Protein AF-A0A316NF87-F1 (afdb_monomer)

Sequence (202 aa):
MNLSRIVAKQFAGFSTVKAFPKMNLGMLEQDAEWIKWLTYSLLQRKEQVTELKQKDIDLLSAKELEFLLNYAQDEKILTSLNHVRNSVASADEAMEVYDFLKTNSIVRFMERTLSKEDLELAKEWLYVVEAMDKDAKAEYLREKLSPGQYEQLSMVDAYVVHIALYHDMVESAKRCDREIRARVKENNDMAFRSGRNARRKY

Solvent-accessible surface area (backbone atoms only — not comparable to full-atom values): 11302 Å² total; per-residue (Å²): 133,63,66,66,62,54,44,12,40,31,38,24,55,87,55,101,48,77,69,68,79,82,74,84,60,73,78,56,56,63,66,62,49,52,48,53,53,50,52,52,50,49,59,74,45,45,64,62,51,57,58,56,69,72,51,59,74,93,74,53,49,75,67,55,50,52,50,53,51,52,50,53,51,51,53,50,45,48,52,37,46,50,27,35,76,69,57,69,24,48,51,66,42,27,38,52,41,50,55,48,60,65,74,46,58,62,68,64,52,48,65,73,61,46,52,74,67,48,48,52,52,26,50,56,51,38,55,56,54,69,69,43,54,74,65,61,40,51,50,54,50,51,60,49,52,33,92,75,39,51,81,68,44,52,73,43,54,47,50,34,53,50,52,56,46,50,52,52,52,53,53,49,51,56,48,51,56,50,52,54,52,49,54,54,50,52,53,51,53,49,53,53,52,52,54,53,57,56,61,71,75,106

pLDDT: mean 81.07, std 15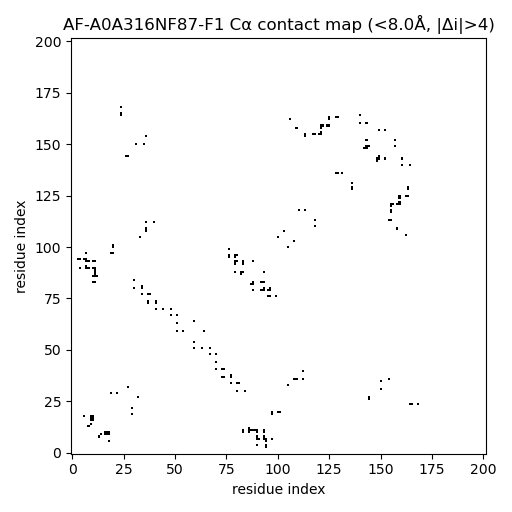.62, range [38.28, 96.56]

Foldseek 3Di:
DPVLLVLLDVLLDDDPDNPAPDDCLDLDDPLLLLLLLLVLLLVVCVVVLVVLVVDDPVPDDPVSVVVNVVSVLSVLLSVLSVCSVVSNHDSVSSSSNRVCSVVDDSLVSLVVRDDPVLVVVLVVVLVVLVPDDPVVNVVVLCVCSPPPNVSVDDSSVVSSSVVSSVVVVVVVVVVVVVVVVVVVVVVVVVVVVVVVVVVVVD

Radius of gyration: 23.48 Å; Cα contacts (8 Å, |Δi|>4): 123; chains: 1; bounding box: 56×53×67 Å

Nearest PDB structures (foldseek):
  7w0n-assembly1_Q  TM=3.685E-01  e=9.028E+00  Escherichia coli

Secondary structure (DSSP, 8-state):
--HHHHHHHHHHSSSS----SS---TT--HHHHHHHHHHHHHHHHHHHHHHHTTS-GGG--HHHHHHHHHHHHHHHHHHHHHHHHTT---HHHHHHHHHHHHHS-HHHHHHHHS-HHHHHHHHHHHHHHHHS-HHHHHHHHHHHTSTTHHHHS-HHHHHHHHHHHHHHHHHHHHHHHHHHHHHHHHHHHHHHHHHHHHHT--

Structure (mmCIF, N/CA/C/O backbone):
data_AF-A0A316NF87-F1
#
_entry.id   AF-A0A316NF87-F1
#
loop_
_atom_site.group_PDB
_atom_site.id
_atom_site.type_symbol
_atom_site.label_atom_id
_atom_site.label_alt_id
_atom_site.label_comp_id
_atom_site.label_asym_id
_atom_site.label_entity_id
_atom_site.label_seq_id
_atom_site.pdbx_PDB_ins_code
_atom_site.Cartn_x
_atom_site.Cartn_y
_atom_site.Cartn_z
_atom_site.occupancy
_atom_site.B_iso_or_equiv
_atom_site.auth_seq_id
_atom_site.auth_comp_id
_atom_site.auth_asym_id
_atom_site.auth_atom_id
_atom_site.pdbx_PDB_model_num
ATOM 1 N N . MET A 1 1 ? 11.368 -29.484 7.086 1.00 45.12 1 MET A N 1
ATOM 2 C CA . MET A 1 1 ? 12.006 -28.168 7.317 1.00 45.12 1 MET A CA 1
ATOM 3 C C . MET A 1 1 ? 10.979 -27.103 6.942 1.00 45.12 1 MET A C 1
ATOM 5 O O . MET A 1 1 ? 10.555 -27.089 5.796 1.00 45.12 1 MET A O 1
ATOM 9 N N . ASN A 1 2 ? 10.453 -26.332 7.900 1.00 62.38 2 ASN A N 1
ATOM 10 C CA . ASN A 1 2 ? 9.332 -25.417 7.646 1.00 62.38 2 ASN A CA 1
ATOM 11 C C . ASN A 1 2 ? 9.876 -24.098 7.072 1.00 62.38 2 ASN A C 1
ATOM 13 O O . ASN A 1 2 ? 10.410 -23.280 7.820 1.00 62.38 2 ASN A O 1
ATOM 17 N N . LEU A 1 3 ? 9.796 -23.942 5.747 1.00 58.94 3 LEU A N 1
ATOM 18 C CA . LEU A 1 3 ? 10.289 -22.771 5.010 1.00 58.94 3 LEU A CA 1
ATOM 19 C C . LEU A 1 3 ? 9.769 -21.456 5.607 1.00 58.94 3 LEU A C 1
ATOM 21 O O . LEU A 1 3 ? 10.542 -20.513 5.739 1.00 58.94 3 LEU A O 1
ATOM 25 N N . SER A 1 4 ? 8.520 -21.428 6.079 1.00 54.81 4 SER A N 1
ATOM 26 C CA . SER A 1 4 ? 7.926 -20.251 6.714 1.00 54.81 4 SER A CA 1
ATOM 27 C C . SER A 1 4 ? 8.679 -19.839 7.982 1.00 54.81 4 SER A C 1
ATOM 29 O O . SER A 1 4 ? 8.983 -18.668 8.164 1.00 54.81 4 SER A O 1
ATOM 31 N N . ARG A 1 5 ? 9.096 -20.795 8.829 1.00 58.47 5 ARG A N 1
ATOM 32 C CA . ARG A 1 5 ? 9.904 -20.505 10.035 1.00 58.47 5 ARG A CA 1
ATOM 33 C C . ARG A 1 5 ? 11.311 -20.000 9.717 1.00 58.47 5 ARG A C 1
ATOM 35 O O . ARG A 1 5 ? 11.874 -19.261 10.517 1.00 58.47 5 ARG A O 1
ATOM 42 N N . ILE A 1 6 ? 11.898 -20.421 8.596 1.00 62.97 6 ILE A N 1
ATOM 43 C CA . ILE A 1 6 ? 13.204 -19.914 8.147 1.00 62.97 6 ILE A CA 1
ATOM 44 C C . ILE A 1 6 ? 13.055 -18.462 7.685 1.00 62.97 6 ILE A C 1
ATOM 46 O O . ILE A 1 6 ? 13.849 -17.617 8.084 1.00 62.97 6 ILE A O 1
ATOM 50 N N . VAL A 1 7 ? 12.000 -18.172 6.922 1.00 61.62 7 VAL A N 1
ATOM 51 C CA . VAL A 1 7 ? 11.665 -16.821 6.461 1.00 61.62 7 VAL A CA 1
ATOM 52 C C . VAL A 1 7 ? 11.369 -15.898 7.647 1.00 61.62 7 VAL A C 1
ATOM 54 O O . VAL A 1 7 ? 12.006 -14.860 7.766 1.00 61.62 7 VAL A O 1
ATOM 57 N N . ALA A 1 8 ? 10.518 -16.298 8.597 1.00 57.28 8 ALA A N 1
ATOM 58 C CA . ALA A 1 8 ? 10.229 -15.492 9.790 1.00 57.28 8 ALA A CA 1
ATOM 59 C C . ALA A 1 8 ? 11.476 -15.202 10.643 1.00 57.28 8 ALA A C 1
ATOM 61 O O . ALA A 1 8 ? 11.618 -14.100 11.161 1.00 57.28 8 ALA A O 1
ATOM 62 N N . LYS A 1 9 ? 12.428 -16.144 10.740 1.00 57.75 9 LYS A N 1
ATOM 63 C CA . LYS A 1 9 ? 13.732 -15.880 11.372 1.00 57.75 9 LYS A CA 1
ATOM 64 C C . LYS A 1 9 ? 14.560 -14.849 10.598 1.00 57.75 9 LYS A C 1
ATOM 66 O O . LYS A 1 9 ? 15.192 -14.015 11.229 1.00 57.75 9 LYS A O 1
ATOM 71 N N . GLN A 1 10 ? 14.533 -14.868 9.263 1.00 60.78 10 GLN A N 1
ATOM 72 C CA . GLN A 1 10 ? 15.202 -13.850 8.438 1.00 60.78 10 GLN A CA 1
ATOM 73 C C . GLN A 1 10 ? 14.581 -12.457 8.608 1.00 60.78 10 GLN A C 1
ATOM 75 O O . GLN A 1 10 ? 15.314 -11.474 8.612 1.00 60.78 10 GLN A O 1
ATOM 80 N N . PHE A 1 11 ? 13.262 -12.373 8.805 1.00 56.97 11 PHE A N 1
ATOM 81 C CA . PHE A 1 11 ? 12.576 -11.122 9.143 1.00 56.97 11 PHE A CA 1
ATOM 82 C C . PHE A 1 11 ? 12.853 -10.634 10.572 1.00 56.97 11 PHE A C 1
ATOM 84 O O . PHE A 1 11 ? 12.990 -9.433 10.776 1.00 56.97 11 PHE A O 1
ATOM 91 N N . ALA A 1 12 ? 12.920 -11.542 11.552 1.00 53.28 12 ALA A N 1
ATOM 92 C CA . ALA A 1 12 ? 13.085 -11.205 12.970 1.00 53.28 12 ALA A CA 1
ATOM 93 C C . ALA A 1 12 ? 14.537 -10.871 13.375 1.00 53.28 12 ALA A C 1
ATOM 95 O O . ALA A 1 12 ? 14.753 -10.223 14.395 1.00 53.28 12 ALA A O 1
ATOM 96 N N . GLY A 1 13 ? 15.546 -11.291 12.604 1.00 52.34 13 GLY A N 1
ATOM 97 C CA . GLY A 1 13 ? 16.933 -10.879 12.831 1.00 52.34 13 GLY A CA 1
ATOM 98 C C . GLY A 1 13 ? 17.980 -11.872 12.326 1.00 52.34 13 GLY A C 1
ATOM 99 O O . GLY A 1 13 ? 17.811 -13.084 12.421 1.00 52.34 13 GLY A O 1
ATOM 100 N N . PHE A 1 14 ? 19.110 -11.319 11.869 1.00 40.66 14 PHE A N 1
ATOM 101 C CA . PHE A 1 14 ? 20.323 -11.979 11.352 1.00 40.66 14 PHE A CA 1
ATOM 102 C C . PHE A 1 14 ? 20.334 -12.378 9.867 1.00 40.66 14 PHE A C 1
ATOM 104 O O . PHE A 1 14 ? 20.700 -13.493 9.514 1.00 40.66 14 PHE A O 1
ATOM 111 N N . SER A 1 15 ? 20.032 -11.449 8.964 1.00 38.28 15 SER A N 1
ATOM 112 C CA . SER A 1 15 ? 20.819 -11.244 7.736 1.00 38.28 15 SER A CA 1
ATOM 113 C C . SER A 1 15 ? 20.325 -9.977 7.049 1.00 38.28 15 SER A C 1
ATOM 115 O O . SER A 1 15 ? 19.171 -9.597 7.206 1.00 38.28 15 SER A O 1
ATOM 117 N N . THR A 1 16 ? 21.170 -9.345 6.249 1.00 40.47 16 THR A N 1
ATOM 118 C CA . THR A 1 16 ? 20.875 -8.224 5.338 1.00 40.47 16 THR A CA 1
ATOM 119 C C . THR A 1 16 ? 19.813 -8.531 4.263 1.00 40.47 16 THR A C 1
ATOM 121 O O . THR A 1 16 ? 19.725 -7.835 3.256 1.00 40.47 16 THR A O 1
ATOM 124 N N . VAL A 1 17 ? 18.996 -9.569 4.449 1.00 43.03 17 VAL A N 1
ATOM 125 C CA . VAL A 1 17 ? 17.983 -10.041 3.510 1.00 43.03 17 VAL A CA 1
ATOM 126 C C . VAL A 1 17 ? 16.617 -9.948 4.187 1.00 43.03 17 VAL A C 1
ATOM 128 O O . VAL A 1 17 ? 16.149 -10.904 4.805 1.00 43.03 17 VAL A O 1
ATOM 131 N N . LYS A 1 18 ? 15.957 -8.789 4.053 1.00 48.94 18 LYS A N 1
ATOM 132 C CA . LYS A 1 18 ? 14.521 -8.663 4.337 1.00 48.94 18 LYS A CA 1
ATOM 133 C C . LYS A 1 18 ? 13.776 -9.547 3.325 1.00 48.94 18 LYS A C 1
ATOM 135 O O . LYS A 1 18 ? 13.660 -9.198 2.151 1.00 48.94 18 LYS A O 1
ATOM 140 N N . ALA A 1 19 ? 13.342 -10.733 3.742 1.00 46.59 19 ALA A N 1
ATOM 141 C CA . ALA A 1 19 ? 12.755 -11.742 2.859 1.00 46.59 19 ALA A CA 1
ATOM 142 C C . ALA A 1 19 ? 11.273 -11.458 2.549 1.00 46.59 19 ALA A C 1
ATOM 144 O O . ALA A 1 19 ? 10.413 -12.312 2.752 1.00 46.59 19 ALA A O 1
ATOM 145 N N . PHE A 1 20 ? 10.958 -10.266 2.043 1.00 52.84 20 PHE A N 1
ATOM 146 C CA . PHE A 1 20 ? 9.605 -9.936 1.604 1.00 52.84 20 PHE A CA 1
ATOM 147 C C . PHE A 1 20 ? 9.101 -10.921 0.537 1.00 52.84 20 PHE A C 1
ATOM 149 O O . PHE A 1 20 ? 9.847 -11.246 -0.396 1.00 52.84 20 PHE A O 1
ATOM 156 N N . PRO A 1 21 ? 7.853 -11.423 0.639 1.00 47.09 21 PRO A N 1
ATOM 157 C CA . PRO A 1 21 ? 7.259 -12.253 -0.397 1.00 47.09 21 PRO A CA 1
ATOM 158 C C . PRO A 1 21 ? 7.117 -11.441 -1.696 1.00 47.09 21 PRO A C 1
ATOM 160 O O . PRO A 1 21 ? 6.146 -10.736 -1.919 1.00 47.09 21 PRO A O 1
ATOM 163 N N . LYS A 1 22 ? 8.154 -11.546 -2.537 1.00 43.72 22 LYS A N 1
ATOM 164 C CA . LYS A 1 22 ? 8.264 -11.194 -3.962 1.00 43.72 22 LYS A CA 1
ATOM 165 C C . LYS A 1 22 ? 7.367 -10.048 -4.459 1.00 43.72 22 LYS A C 1
ATOM 167 O O . LYS A 1 22 ? 6.429 -10.273 -5.213 1.00 43.72 22 LYS A O 1
ATOM 172 N N . MET A 1 23 ? 7.803 -8.820 -4.203 1.00 43.00 23 MET A N 1
ATOM 173 C CA . MET A 1 23 ? 7.736 -7.724 -5.181 1.00 43.00 23 MET A CA 1
ATOM 174 C C . MET A 1 23 ? 8.951 -6.821 -4.954 1.00 43.00 23 MET A C 1
ATOM 176 O O . MET A 1 23 ? 8.888 -5.819 -4.253 1.00 43.00 23 MET A O 1
ATOM 180 N N . ASN A 1 24 ? 10.105 -7.217 -5.485 1.00 52.00 24 ASN A N 1
ATOM 181 C CA . ASN A 1 24 ? 11.279 -6.354 -5.436 1.00 52.00 24 ASN A CA 1
ATOM 182 C C . ASN A 1 24 ? 11.088 -5.241 -6.482 1.00 52.00 24 ASN A C 1
ATOM 184 O O . ASN A 1 24 ? 11.560 -5.373 -7.609 1.00 52.00 24 ASN A O 1
ATOM 188 N N . LEU A 1 25 ? 10.342 -4.187 -6.130 1.00 54.50 25 LEU A N 1
ATOM 189 C CA . LEU A 1 25 ? 10.115 -2.987 -6.953 1.00 54.50 25 LEU A CA 1
ATOM 190 C C . LEU A 1 25 ? 11.366 -2.079 -6.981 1.00 54.50 25 LEU A C 1
ATOM 192 O O . LEU A 1 25 ? 11.274 -0.854 -7.023 1.00 54.50 25 LEU A O 1
ATOM 196 N N . GLY A 1 26 ? 12.560 -2.676 -6.931 1.00 60.06 26 GLY A N 1
ATOM 197 C CA . GLY A 1 26 ? 13.834 -1.968 -6.916 1.00 60.06 26 GLY A CA 1
ATOM 198 C C . GLY A 1 26 ? 14.047 -1.161 -5.634 1.00 60.06 26 GLY A C 1
ATOM 199 O O . GLY A 1 26 ? 14.234 -1.734 -4.567 1.00 60.06 26 GLY A O 1
ATOM 200 N N . MET A 1 27 ? 14.069 0.170 -5.767 1.00 60.50 27 MET A N 1
ATOM 201 C CA . MET A 1 27 ? 14.383 1.128 -4.691 1.00 60.50 27 MET A CA 1
ATOM 202 C C . MET A 1 27 ? 13.230 1.350 -3.700 1.00 60.50 27 MET A C 1
ATOM 204 O O . MET A 1 27 ? 13.434 1.991 -2.673 1.00 60.50 27 MET A O 1
ATOM 208 N N . LEU A 1 28 ? 12.023 0.861 -4.002 1.00 69.75 28 LEU A N 1
ATOM 209 C CA . LEU A 1 28 ? 10.872 1.041 -3.124 1.00 69.75 28 LEU A CA 1
ATOM 210 C C . LEU A 1 28 ? 10.873 0.007 -1.992 1.00 69.75 28 LEU A C 1
ATOM 212 O O . LEU A 1 28 ? 10.684 -1.191 -2.217 1.00 69.75 28 LEU A O 1
ATOM 216 N N . GLU A 1 29 ? 11.058 0.486 -0.764 1.00 76.44 29 GLU A N 1
ATOM 217 C CA . GLU A 1 29 ? 10.978 -0.337 0.440 1.00 76.44 29 GLU A CA 1
ATOM 218 C C . GLU A 1 29 ? 9.523 -0.755 0.718 1.00 76.44 29 GLU A C 1
ATOM 220 O O . GLU A 1 29 ? 8.672 0.071 1.055 1.00 76.44 29 GLU A 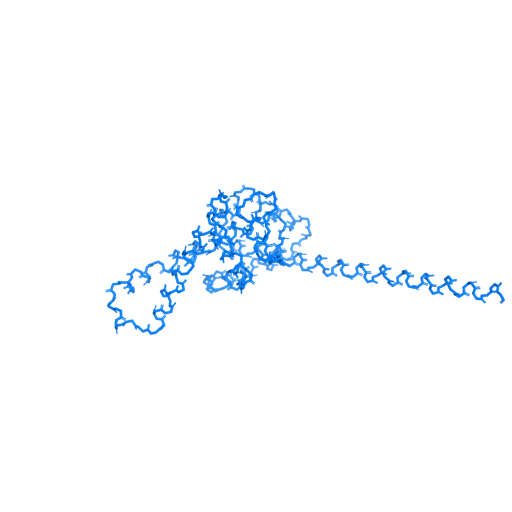O 1
ATOM 225 N N . GLN A 1 30 ? 9.226 -2.054 0.592 1.00 77.88 30 GLN A N 1
ATOM 226 C CA . GLN A 1 30 ? 7.867 -2.576 0.787 1.00 77.88 30 GLN A CA 1
AT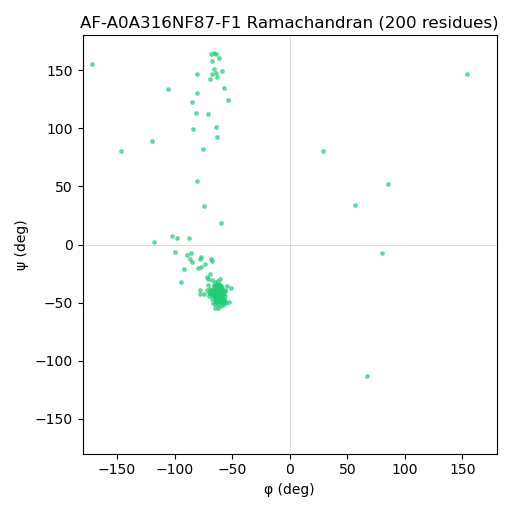OM 227 C C . GLN A 1 30 ? 7.299 -2.309 2.184 1.00 77.88 30 GLN A C 1
ATOM 229 O O . GLN A 1 30 ? 6.105 -2.059 2.325 1.00 77.88 30 GLN A O 1
ATOM 234 N N . ASP A 1 31 ? 8.126 -2.380 3.227 1.00 80.25 31 ASP A N 1
ATOM 235 C CA . ASP A 1 31 ? 7.721 -2.029 4.587 1.00 80.25 31 ASP A CA 1
ATOM 236 C C . ASP A 1 31 ? 7.318 -0.562 4.686 1.00 80.25 31 ASP A C 1
ATOM 238 O O . ASP A 1 31 ? 6.256 -0.272 5.234 1.00 80.25 31 ASP A O 1
ATOM 242 N N . ALA A 1 32 ? 8.114 0.355 4.130 1.00 83.06 32 ALA A N 1
ATOM 243 C CA . ALA A 1 32 ? 7.774 1.776 4.115 1.00 83.06 32 ALA A CA 1
ATOM 244 C C . ALA A 1 32 ? 6.446 2.026 3.381 1.00 83.06 32 ALA A C 1
ATOM 246 O O . ALA A 1 32 ? 5.615 2.816 3.835 1.00 83.06 32 ALA A O 1
ATOM 247 N N . GLU A 1 33 ? 6.217 1.302 2.287 1.00 88.31 33 GLU A N 1
ATOM 248 C CA . GLU A 1 33 ? 4.988 1.386 1.513 1.00 88.31 33 GLU A CA 1
ATOM 249 C C . GLU A 1 33 ? 3.760 0.915 2.299 1.00 88.31 33 GLU A C 1
ATOM 251 O O . GLU A 1 33 ? 2.805 1.678 2.472 1.00 88.31 33 GLU A O 1
ATOM 256 N N . TRP A 1 34 ? 3.791 -0.303 2.838 1.00 91.12 34 TRP A N 1
ATOM 257 C CA . TRP A 1 34 ? 2.685 -0.823 3.641 1.00 91.12 34 TRP A CA 1
ATOM 258 C C . TRP A 1 34 ? 2.428 0.020 4.889 1.00 91.12 34 TRP A C 1
ATOM 260 O O . TRP A 1 34 ? 1.268 0.287 5.201 1.00 91.12 34 TRP A O 1
ATOM 270 N N . ILE A 1 35 ? 3.478 0.499 5.565 1.00 91.94 35 ILE A N 1
ATOM 271 C CA . ILE A 1 35 ? 3.349 1.398 6.721 1.00 91.94 35 ILE A CA 1
ATOM 272 C C . ILE A 1 35 ? 2.621 2.686 6.326 1.00 91.94 35 ILE A C 1
ATOM 274 O O . ILE A 1 35 ? 1.680 3.077 7.020 1.00 91.94 35 ILE A O 1
ATOM 278 N N . LYS A 1 36 ? 3.002 3.330 5.214 1.00 93.69 36 LYS A N 1
ATOM 279 C CA . LYS A 1 36 ? 2.358 4.563 4.731 1.00 93.69 36 LYS A CA 1
ATOM 280 C C . LYS A 1 36 ? 0.863 4.347 4.482 1.00 93.69 36 LYS A C 1
ATOM 282 O O . LYS A 1 36 ? 0.033 5.095 5.002 1.00 93.69 36 LYS A O 1
ATOM 287 N N . TRP A 1 37 ? 0.518 3.301 3.734 1.00 95.50 37 TRP A N 1
ATOM 288 C CA . TRP A 1 37 ? -0.864 3.016 3.345 1.00 95.50 37 TRP A CA 1
ATOM 289 C C . TRP A 1 37 ? -1.741 2.560 4.511 1.00 95.50 37 TRP A C 1
ATOM 291 O O . TRP A 1 37 ? -2.868 3.039 4.641 1.00 95.50 37 TRP A O 1
ATOM 301 N N . LEU A 1 38 ? -1.230 1.699 5.396 1.00 95.62 38 LEU A N 1
ATOM 302 C CA . LEU A 1 38 ? -1.945 1.301 6.613 1.00 95.62 38 LEU A CA 1
ATOM 303 C C . LEU A 1 38 ? -2.182 2.502 7.530 1.00 95.62 38 LEU A C 1
ATOM 305 O O . LEU A 1 38 ? -3.302 2.695 7.996 1.00 95.62 38 LEU A O 1
ATOM 309 N N . THR A 1 39 ? -1.166 3.347 7.729 1.00 96.12 39 THR A N 1
ATOM 310 C CA . THR A 1 39 ? -1.289 4.560 8.553 1.00 96.12 39 THR A CA 1
ATOM 311 C C . THR A 1 39 ? -2.375 5.483 8.008 1.00 96.12 39 THR A C 1
ATOM 313 O O . THR A 1 39 ? -3.260 5.899 8.753 1.00 96.12 39 THR A O 1
ATOM 316 N N . TYR A 1 40 ? -2.357 5.761 6.702 1.00 96.44 40 TYR A N 1
ATOM 317 C CA . TYR A 1 40 ? -3.369 6.600 6.059 1.00 96.44 40 TYR A CA 1
ATOM 318 C C . TYR A 1 40 ? -4.782 6.004 6.179 1.00 96.44 40 TYR A C 1
ATOM 320 O O . TYR A 1 40 ? -5.712 6.690 6.601 1.00 96.44 40 TYR A O 1
ATOM 328 N N . SER A 1 41 ? -4.930 4.707 5.895 1.00 95.44 41 SER A N 1
ATOM 329 C CA . SER A 1 41 ? -6.215 4.004 5.974 1.00 95.44 41 SER A CA 1
ATOM 330 C C . SER A 1 41 ? -6.802 3.984 7.392 1.00 95.44 41 SER A C 1
ATOM 332 O O . SER A 1 41 ? -8.016 4.106 7.573 1.00 95.44 41 SER A O 1
ATOM 334 N N . LEU A 1 42 ? -5.960 3.819 8.416 1.00 96.56 42 LEU A N 1
ATOM 335 C CA . LEU A 1 42 ? -6.388 3.870 9.815 1.00 96.56 42 LEU A CA 1
ATOM 336 C C . LEU A 1 42 ? -6.804 5.291 10.211 1.00 96.56 42 LEU A C 1
ATOM 338 O O . LEU A 1 42 ? -7.839 5.466 10.852 1.00 96.56 42 LEU A O 1
ATOM 342 N N . LEU A 1 43 ? -6.058 6.314 9.783 1.00 96.38 43 LEU A N 1
ATOM 343 C CA . LEU A 1 43 ? -6.399 7.713 10.059 1.00 96.38 43 LEU A CA 1
ATOM 344 C C . LEU A 1 43 ? -7.768 8.098 9.488 1.00 96.38 43 LEU A C 1
ATOM 346 O O . LEU A 1 43 ? -8.566 8.692 10.210 1.00 96.38 43 LEU A O 1
ATOM 350 N N . GLN A 1 44 ? -8.071 7.704 8.248 1.00 94.75 44 GLN A N 1
ATOM 351 C CA . GLN A 1 44 ? -9.376 7.963 7.623 1.00 94.75 44 GLN A CA 1
ATOM 352 C C . GLN A 1 44 ? -10.547 7.324 8.386 1.00 94.75 44 GLN A C 1
ATOM 354 O O . GLN A 1 44 ? -11.633 7.890 8.450 1.00 94.75 44 GLN A O 1
ATOM 359 N N . ARG A 1 45 ? -10.338 6.136 8.967 1.00 95.25 45 ARG A N 1
ATOM 360 C CA . ARG A 1 45 ? -11.383 5.360 9.659 1.00 95.25 45 ARG A CA 1
ATOM 361 C C . ARG A 1 45 ? -11.517 5.698 11.148 1.00 95.25 45 ARG A C 1
ATOM 363 O O . ARG A 1 45 ? -12.450 5.229 11.799 1.00 95.25 45 ARG A O 1
ATOM 370 N N . LYS A 1 46 ? -10.595 6.491 11.702 1.00 95.75 46 LYS A N 1
ATOM 371 C CA . LYS A 1 46 ? -10.448 6.708 13.150 1.00 95.75 46 LYS A CA 1
ATOM 372 C C . LYS A 1 46 ? -11.684 7.323 13.809 1.00 95.75 46 LYS A C 1
ATOM 374 O O . LYS A 1 46 ? -12.053 6.913 14.910 1.00 95.75 46 LYS A O 1
ATOM 379 N N . GLU A 1 47 ? -12.311 8.299 13.159 1.00 96.19 47 GLU A N 1
ATOM 380 C CA . GLU A 1 47 ? -13.505 8.972 13.686 1.00 96.19 47 GLU A CA 1
ATOM 381 C C . GLU A 1 47 ? -14.680 7.994 13.793 1.00 96.19 47 GLU A C 1
ATOM 383 O O . GLU A 1 47 ? -15.198 7.779 14.887 1.00 96.19 47 GLU A O 1
ATOM 388 N N . GLN A 1 48 ? -14.978 7.270 12.711 1.00 95.81 48 GLN A N 1
ATOM 389 C CA . GLN A 1 48 ? -16.017 6.239 12.693 1.00 95.81 48 GLN A CA 1
ATOM 390 C C . GLN A 1 48 ? -15.780 5.151 13.752 1.00 95.81 48 GLN A C 1
ATOM 392 O O . GLN A 1 48 ? -16.710 4.726 14.432 1.00 95.81 48 GLN A O 1
ATOM 397 N N . VAL A 1 49 ? -14.535 4.699 13.942 1.00 95.75 49 VAL A N 1
ATOM 398 C CA . VAL A 1 49 ? -14.208 3.742 15.017 1.00 95.75 49 VAL A CA 1
ATOM 399 C C . VAL A 1 49 ? -14.499 4.326 16.396 1.00 95.75 49 VAL A C 1
ATOM 401 O O . VAL A 1 49 ? -14.985 3.612 17.272 1.00 95.75 49 VAL A O 1
ATOM 404 N N . THR A 1 50 ? -14.193 5.607 16.601 1.00 95.69 50 THR A N 1
ATOM 405 C CA . THR A 1 50 ? -14.420 6.290 17.879 1.00 95.69 50 THR A CA 1
ATOM 406 C C . THR A 1 50 ? -15.911 6.357 18.199 1.00 95.69 50 THR A C 1
ATOM 408 O O . THR A 1 50 ? -16.295 6.050 19.324 1.00 95.69 50 THR A O 1
ATOM 411 N N . GLU A 1 51 ? -16.750 6.667 17.211 1.00 95.06 51 GLU A N 1
ATOM 412 C CA . GLU A 1 51 ? -18.212 6.660 17.349 1.00 95.06 51 GLU A CA 1
ATOM 413 C C . GLU A 1 51 ? -18.759 5.254 17.624 1.00 95.06 51 GLU A C 1
ATOM 415 O O . GLU A 1 51 ? -19.554 5.055 18.542 1.00 95.06 51 GLU A O 1
ATOM 420 N N . LEU A 1 52 ? -18.313 4.247 16.865 1.00 94.12 52 LEU A N 1
ATOM 421 C CA . LEU A 1 52 ? -18.789 2.871 17.029 1.00 94.12 52 LEU A CA 1
ATOM 422 C C . LEU A 1 52 ? -18.423 2.281 18.394 1.00 94.12 52 LEU A C 1
ATOM 424 O O . LEU A 1 52 ? -19.222 1.547 18.967 1.00 94.12 52 LEU A O 1
ATOM 428 N N . LYS A 1 53 ? -17.258 2.635 18.948 1.00 91.25 53 LYS A N 1
ATOM 429 C CA . LYS A 1 53 ? -16.829 2.196 20.287 1.00 91.25 53 LYS A CA 1
ATOM 430 C C . LYS A 1 53 ? -17.667 2.777 21.432 1.00 91.25 53 LYS A C 1
ATOM 432 O O . LYS A 1 53 ? -17.543 2.291 22.551 1.00 91.25 53 LYS A O 1
ATOM 437 N N . GLN A 1 54 ? -18.486 3.800 21.182 1.00 93.44 54 GLN A N 1
ATOM 438 C CA . GLN A 1 54 ? -19.407 4.356 22.182 1.00 93.44 54 GLN A CA 1
ATOM 439 C C . GLN A 1 54 ? -20.740 3.602 22.250 1.00 93.44 54 GLN A C 1
ATOM 441 O O . GLN A 1 54 ? -21.493 3.791 23.202 1.00 93.44 54 GLN A O 1
ATOM 446 N N . LYS A 1 55 ? -21.051 2.773 21.247 1.00 91.12 55 LYS A N 1
ATOM 447 C CA . LYS A 1 55 ? -22.263 1.951 21.232 1.00 91.12 55 LYS A CA 1
ATOM 448 C C . LYS A 1 55 ? -22.058 0.700 22.084 1.00 91.12 55 LYS A C 1
ATOM 450 O O . LYS A 1 55 ? -20.970 0.125 22.097 1.00 91.12 55 LYS A O 1
ATOM 455 N N . ASP A 1 56 ? -23.127 0.235 22.726 1.00 89.00 56 ASP A N 1
ATOM 456 C CA . ASP A 1 56 ? -23.129 -1.092 23.341 1.00 89.00 56 ASP A CA 1
ATOM 457 C C . ASP A 1 56 ? -22.963 -2.175 22.271 1.00 89.00 56 ASP A C 1
ATOM 459 O O . ASP A 1 56 ? -23.492 -2.063 21.163 1.00 89.00 56 ASP A O 1
ATOM 463 N N . ILE A 1 57 ? -22.248 -3.250 22.612 1.00 85.81 57 ILE A N 1
ATOM 464 C CA . ILE A 1 57 ? -21.939 -4.347 21.679 1.00 85.81 57 ILE A CA 1
ATOM 465 C C . ILE A 1 57 ? -23.215 -4.955 21.083 1.00 85.81 57 ILE A C 1
ATOM 467 O O . ILE A 1 57 ? -23.255 -5.225 19.885 1.00 85.81 57 ILE A O 1
ATOM 471 N N . ASP A 1 58 ? -24.269 -5.099 21.888 1.00 89.56 58 ASP A N 1
ATOM 472 C CA . ASP A 1 58 ? -25.553 -5.672 21.461 1.00 89.56 58 ASP A CA 1
ATOM 473 C C . ASP A 1 58 ? -26.318 -4.777 20.465 1.00 89.56 58 ASP A C 1
ATOM 475 O O . ASP A 1 58 ? -27.280 -5.220 19.837 1.00 89.56 58 ASP A O 1
ATOM 479 N N . LEU A 1 59 ? -25.892 -3.519 20.303 1.00 92.12 59 LEU A N 1
ATOM 480 C CA . LEU A 1 59 ? -26.465 -2.548 19.368 1.00 92.12 59 LEU A CA 1
ATOM 481 C C . LEU A 1 59 ? -25.658 -2.421 18.071 1.00 92.12 59 LEU A C 1
ATOM 483 O O . LEU A 1 59 ? -26.087 -1.716 17.154 1.00 92.12 59 LEU A O 1
ATOM 487 N N . LEU A 1 60 ? -24.500 -3.079 17.979 1.00 93.00 60 LEU A N 1
ATOM 488 C CA . LEU A 1 60 ? -23.689 -3.085 16.769 1.00 93.00 60 LEU A CA 1
ATOM 489 C C . LEU A 1 60 ? -24.235 -4.101 15.768 1.00 93.00 60 LEU A C 1
ATOM 491 O O . LEU A 1 60 ? -24.441 -5.279 16.061 1.00 93.00 60 LEU A O 1
ATOM 495 N N . SER A 1 61 ? -24.417 -3.652 14.533 1.00 95.56 61 SER A N 1
ATOM 496 C CA . SER A 1 61 ? -24.702 -4.550 13.421 1.00 95.56 61 SER A CA 1
ATOM 497 C C . SER A 1 61 ? -23.490 -5.431 13.100 1.00 95.56 61 SER A C 1
ATOM 499 O O . SER A 1 61 ? -22.339 -5.066 13.343 1.00 95.56 61 SER A O 1
ATOM 501 N N . ALA A 1 62 ? -23.733 -6.570 12.444 1.00 94.31 62 ALA A N 1
ATOM 502 C CA . ALA A 1 62 ? -22.660 -7.454 11.985 1.00 94.31 62 ALA A CA 1
ATOM 503 C C . ALA A 1 62 ? -21.614 -6.729 11.111 1.00 94.31 62 ALA A C 1
ATOM 505 O O . ALA A 1 62 ? -20.425 -7.007 11.224 1.00 94.31 62 ALA A O 1
ATOM 506 N N . LYS A 1 63 ? -22.043 -5.759 10.287 1.00 95.50 63 LYS A N 1
ATOM 507 C CA . LYS A 1 63 ? -21.142 -4.948 9.451 1.00 95.50 63 LYS A CA 1
ATOM 508 C C . LYS A 1 63 ? -20.263 -4.006 10.273 1.00 95.50 63 LYS A C 1
ATOM 510 O O . LYS A 1 63 ? -19.099 -3.819 9.940 1.00 95.50 63 LYS A O 1
ATOM 515 N N . GLU A 1 64 ? -20.808 -3.407 11.330 1.00 95.19 64 GLU A N 1
ATOM 516 C CA . GLU A 1 64 ? -20.035 -2.542 12.231 1.00 95.19 64 GLU A CA 1
ATOM 517 C C . GLU A 1 64 ? -19.030 -3.361 13.049 1.00 95.19 64 GLU A C 1
ATOM 519 O O . GLU A 1 64 ? -17.888 -2.936 13.214 1.00 95.19 64 GLU A O 1
ATOM 524 N N . LEU A 1 65 ? -19.411 -4.565 13.490 1.00 94.12 65 LEU A N 1
ATOM 525 C CA . LEU A 1 65 ? -18.492 -5.498 14.146 1.00 94.12 65 LEU A CA 1
ATOM 526 C C . LEU A 1 65 ? -17.360 -5.932 13.207 1.00 94.12 65 LEU A C 1
ATOM 528 O O . LEU A 1 65 ? -16.19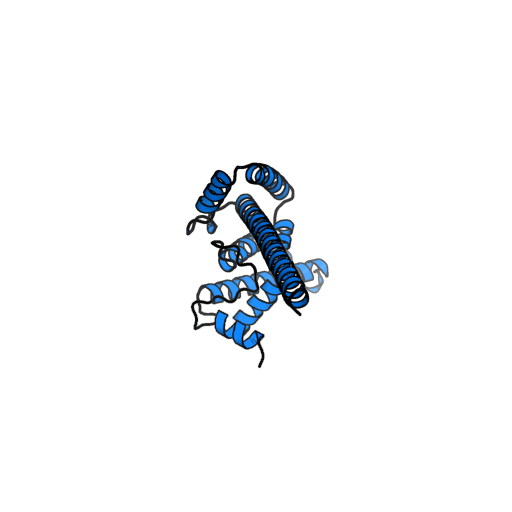4 -5.868 13.587 1.00 94.12 65 LEU A O 1
ATOM 532 N N . GLU A 1 66 ? -17.681 -6.318 11.971 1.00 95.00 66 GLU A N 1
ATOM 533 C CA . GLU A 1 66 ? -16.685 -6.669 10.953 1.00 95.00 66 GLU A CA 1
ATOM 534 C C . GLU A 1 66 ? -15.738 -5.494 10.660 1.00 95.00 66 GLU A C 1
ATOM 536 O O . GLU A 1 66 ? -14.522 -5.674 10.581 1.00 95.00 66 GLU A O 1
ATOM 541 N N . PHE A 1 67 ? -16.270 -4.273 10.566 1.00 94.50 67 PHE A N 1
ATOM 542 C CA . PHE A 1 67 ? -15.467 -3.064 10.403 1.00 94.50 67 PHE A CA 1
ATOM 543 C C . PHE A 1 67 ? -14.487 -2.852 11.568 1.00 94.50 67 PHE A C 1
ATOM 545 O O . PHE A 1 67 ? -13.303 -2.604 11.327 1.00 94.50 67 PHE A O 1
ATOM 552 N N . LEU A 1 68 ? -14.946 -2.988 12.818 1.00 94.88 68 LEU A N 1
ATOM 553 C CA . LEU A 1 68 ? -14.094 -2.840 14.003 1.00 94.88 68 LEU A CA 1
ATOM 554 C C . LEU A 1 68 ? -13.017 -3.929 14.081 1.00 94.88 68 LEU A C 1
ATOM 556 O O . LEU A 1 68 ? -11.872 -3.625 14.418 1.00 94.88 68 LEU A O 1
ATOM 560 N N . LEU A 1 69 ? -13.361 -5.173 13.736 1.00 94.62 69 LEU A N 1
ATOM 561 C CA . LEU A 1 69 ? -12.410 -6.287 13.681 1.00 94.62 69 LEU A CA 1
ATOM 562 C C . LEU A 1 69 ? -11.324 -6.042 12.628 1.00 94.62 69 LEU A C 1
ATOM 564 O O . LEU A 1 69 ? -10.140 -6.178 12.933 1.00 94.62 69 LEU A O 1
ATOM 568 N N . ASN A 1 70 ? -11.712 -5.613 11.425 1.00 93.94 70 ASN A N 1
ATOM 569 C CA . ASN A 1 70 ? -10.768 -5.282 10.358 1.00 93.94 70 ASN A CA 1
ATOM 570 C C . ASN A 1 70 ? -9.850 -4.116 10.752 1.00 93.94 70 ASN A C 1
ATOM 572 O O . ASN A 1 70 ? -8.648 -4.172 10.506 1.00 93.94 70 ASN A O 1
ATOM 576 N N . TYR A 1 71 ? -10.386 -3.078 11.404 1.00 95.31 71 TYR A N 1
ATOM 577 C CA . TYR A 1 71 ? -9.574 -1.966 11.904 1.00 95.31 71 TYR A CA 1
ATOM 578 C C . TYR A 1 71 ? -8.548 -2.432 12.947 1.00 95.31 71 TYR A C 1
ATOM 580 O O . TYR A 1 71 ? -7.375 -2.074 12.858 1.00 95.31 71 TYR A O 1
ATOM 588 N N . ALA A 1 72 ? -8.969 -3.257 13.911 1.00 94.94 72 ALA A N 1
ATOM 589 C CA . ALA A 1 72 ? -8.075 -3.795 14.935 1.00 94.94 72 ALA A CA 1
ATOM 590 C C . ALA A 1 72 ? -6.983 -4.697 14.333 1.00 94.94 72 ALA A C 1
ATOM 592 O O . ALA A 1 72 ? -5.832 -4.658 14.770 1.00 94.94 72 ALA A O 1
ATOM 593 N N . GLN A 1 73 ? -7.322 -5.484 13.308 1.00 94.44 73 GLN A N 1
ATOM 594 C CA . GLN A 1 73 ? -6.349 -6.289 12.576 1.00 94.44 73 GLN A CA 1
ATOM 595 C C . GLN A 1 73 ? -5.327 -5.406 11.847 1.00 94.44 73 GLN A C 1
ATOM 597 O O . GLN A 1 73 ? -4.127 -5.639 11.983 1.00 94.44 73 GLN A O 1
ATOM 602 N N . ASP A 1 74 ? -5.774 -4.379 11.122 1.00 94.94 74 ASP A N 1
ATOM 603 C CA . ASP A 1 74 ? -4.885 -3.446 10.419 1.00 94.94 74 ASP A CA 1
ATOM 604 C C . ASP A 1 74 ? -3.947 -2.704 11.399 1.00 94.94 74 ASP A C 1
ATOM 606 O O . ASP A 1 74 ? -2.756 -2.550 11.122 1.00 94.94 74 ASP A O 1
ATOM 610 N N . GLU A 1 75 ? -4.447 -2.295 12.573 1.00 96.25 75 GLU A N 1
ATOM 611 C CA . GLU A 1 75 ? -3.659 -1.653 13.640 1.00 96.25 75 GLU A CA 1
ATOM 612 C C . GLU A 1 75 ? -2.588 -2.595 14.215 1.00 96.25 75 GLU A C 1
ATOM 614 O O . GLU A 1 75 ? -1.426 -2.206 14.400 1.00 96.25 75 GLU A O 1
ATOM 619 N N . LYS A 1 76 ? -2.951 -3.864 14.436 1.00 95.69 76 LYS A N 1
ATOM 620 C CA . LYS A 1 76 ? -2.014 -4.901 14.875 1.00 95.69 76 LYS A CA 1
ATOM 621 C C . LYS A 1 76 ? -0.912 -5.123 13.838 1.00 95.69 76 LYS A C 1
ATOM 623 O O . LYS A 1 76 ? 0.266 -5.090 14.187 1.00 95.69 76 LYS A O 1
ATOM 628 N N . ILE A 1 77 ? -1.280 -5.283 12.565 1.00 94.31 77 ILE A N 1
ATOM 629 C CA . ILE A 1 77 ? -0.323 -5.479 11.469 1.00 94.31 77 ILE A CA 1
ATOM 630 C C . ILE A 1 77 ? 0.612 -4.280 11.325 1.00 94.31 77 ILE A C 1
ATOM 632 O O . ILE A 1 77 ? 1.817 -4.477 11.173 1.00 94.31 77 ILE A O 1
ATOM 636 N N . LEU A 1 78 ? 0.101 -3.048 11.420 1.00 95.25 78 LEU A N 1
ATOM 637 C CA . LEU A 1 78 ? 0.935 -1.845 11.394 1.00 95.25 78 LEU A CA 1
ATOM 638 C C . LEU A 1 78 ? 1.958 -1.840 12.539 1.00 95.25 78 LEU A C 1
ATOM 640 O O . LEU A 1 78 ? 3.124 -1.497 12.333 1.00 95.25 78 LEU A O 1
ATOM 644 N N . THR A 1 79 ? 1.545 -2.246 13.738 1.00 94.88 79 THR A N 1
ATOM 645 C CA . THR A 1 79 ? 2.442 -2.355 14.898 1.00 94.88 79 THR A CA 1
ATOM 646 C C . THR A 1 79 ? 3.544 -3.385 14.647 1.00 94.88 79 THR A C 1
ATOM 648 O O . THR A 1 79 ? 4.729 -3.061 14.748 1.00 94.88 79 THR A O 1
ATOM 651 N N . SER A 1 80 ? 3.179 -4.597 14.219 1.00 91.62 80 SER A N 1
ATOM 652 C CA . SER A 1 80 ? 4.144 -5.658 13.911 1.00 91.62 80 SER A CA 1
ATOM 653 C C . SER A 1 80 ? 5.074 -5.289 12.747 1.00 91.62 80 SER A C 1
ATOM 655 O O . SER A 1 80 ? 6.269 -5.569 12.813 1.00 91.62 80 SER A O 1
ATOM 657 N N . LEU A 1 81 ? 4.578 -4.598 11.714 1.00 89.75 81 LEU A N 1
ATOM 658 C CA . LEU A 1 81 ? 5.397 -4.071 10.613 1.00 89.75 81 LEU A CA 1
ATOM 659 C C . LEU A 1 81 ? 6.457 -3.087 11.111 1.00 89.75 81 LEU A C 1
ATOM 661 O O . LEU A 1 81 ? 7.614 -3.175 10.700 1.00 89.75 81 LEU A O 1
ATOM 665 N N . ASN A 1 82 ? 6.094 -2.180 12.021 1.00 89.38 82 ASN A N 1
ATOM 666 C CA . ASN A 1 82 ? 7.053 -1.260 12.631 1.00 89.38 82 ASN A CA 1
ATOM 667 C C . ASN A 1 82 ? 8.100 -2.003 13.473 1.00 89.38 82 ASN A C 1
ATOM 669 O O . ASN A 1 82 ? 9.281 -1.662 13.416 1.00 89.38 82 ASN A O 1
ATOM 673 N N . HIS A 1 83 ? 7.710 -3.046 14.209 1.00 88.38 83 HIS A N 1
ATOM 674 C CA . HIS A 1 83 ? 8.666 -3.886 14.939 1.00 88.38 83 HIS A CA 1
ATOM 675 C C . HIS A 1 83 ? 9.638 -4.606 13.996 1.00 88.38 83 HIS A C 1
ATOM 677 O O . HIS A 1 83 ? 10.839 -4.644 14.268 1.00 88.38 83 HIS A O 1
ATOM 683 N N . VAL A 1 84 ? 9.144 -5.130 12.868 1.00 83.31 84 VAL A N 1
ATOM 684 C CA . VAL A 1 84 ? 9.976 -5.767 11.835 1.00 83.31 84 VAL A CA 1
ATOM 685 C C . VAL A 1 84 ? 10.942 -4.749 11.225 1.00 83.31 84 VAL A C 1
ATOM 687 O O . VAL A 1 84 ? 12.143 -5.009 11.172 1.00 83.31 84 VAL A O 1
ATOM 690 N N . ARG A 1 85 ? 10.455 -3.562 10.836 1.00 81.75 85 ARG A N 1
ATOM 691 C CA . ARG A 1 85 ? 11.288 -2.475 10.287 1.00 81.75 85 ARG A CA 1
ATOM 692 C C . ARG A 1 85 ? 12.411 -2.078 11.247 1.00 81.75 85 ARG A C 1
ATOM 694 O O . ARG A 1 85 ? 13.541 -1.869 10.815 1.00 81.75 85 ARG A O 1
ATOM 701 N N . ASN A 1 86 ? 12.111 -2.034 12.544 1.00 83.94 86 ASN A N 1
ATOM 702 C CA . ASN A 1 86 ? 13.055 -1.661 13.598 1.00 83.94 86 ASN A CA 1
ATOM 703 C C . ASN A 1 86 ? 13.885 -2.838 14.142 1.00 83.94 86 ASN A C 1
ATOM 705 O O . ASN A 1 86 ? 14.646 -2.649 15.086 1.00 83.94 86 ASN A O 1
ATOM 709 N N . SER A 1 87 ? 13.777 -4.039 13.557 1.00 80.12 87 SER A N 1
ATOM 710 C CA . SER A 1 87 ? 14.507 -5.244 13.994 1.00 80.12 87 SER A CA 1
ATOM 711 C C . SER A 1 87 ? 14.277 -5.627 15.467 1.00 80.12 87 SER A C 1
ATOM 713 O O . SER A 1 87 ? 15.180 -6.132 16.132 1.00 80.12 87 SER A O 1
ATOM 715 N N . VAL A 1 88 ? 13.068 -5.384 15.982 1.00 87.06 88 VAL A N 1
ATOM 716 C CA . VAL A 1 88 ? 12.649 -5.731 17.356 1.00 87.06 88 VAL A CA 1
ATOM 717 C C . VAL A 1 88 ? 11.486 -6.728 17.396 1.00 87.06 88 VAL A C 1
ATOM 719 O O . VAL A 1 88 ? 11.007 -7.068 18.473 1.00 87.06 88 VAL A O 1
ATOM 722 N N . ALA A 1 89 ? 11.026 -7.199 16.234 1.00 82.94 89 ALA A N 1
ATOM 723 C CA . ALA A 1 89 ? 9.934 -8.161 16.139 1.00 82.94 89 ALA A CA 1
ATOM 724 C C . ALA A 1 89 ? 10.323 -9.553 16.654 1.00 82.94 89 ALA A C 1
ATOM 726 O O . ALA A 1 89 ? 11.409 -10.072 16.386 1.00 82.94 89 ALA A O 1
ATOM 727 N N . SER A 1 90 ? 9.375 -10.203 17.318 1.00 85.81 90 SER A N 1
ATOM 728 C CA . SER A 1 90 ? 9.410 -11.641 17.568 1.00 85.81 90 SER A CA 1
ATOM 729 C C . SER A 1 90 ? 9.221 -12.447 16.273 1.00 85.81 90 SER A C 1
ATOM 731 O O . SER A 1 90 ? 8.745 -11.946 15.252 1.00 85.81 90 SER A O 1
ATOM 733 N N . ALA A 1 91 ? 9.562 -13.740 16.310 1.00 80.25 91 ALA A N 1
ATOM 734 C CA . ALA A 1 91 ? 9.363 -14.631 15.164 1.00 80.25 91 ALA A CA 1
ATOM 735 C C . ALA A 1 91 ? 7.880 -14.794 14.781 1.00 80.25 91 ALA A C 1
ATOM 737 O O . ALA A 1 91 ? 7.577 -14.977 13.602 1.00 80.25 91 ALA A O 1
ATOM 738 N N . ASP A 1 92 ? 6.971 -14.725 15.756 1.00 84.38 92 ASP A N 1
ATOM 739 C CA . ASP A 1 92 ? 5.533 -14.852 15.517 1.00 84.38 92 ASP A CA 1
ATOM 740 C C . ASP A 1 92 ? 4.970 -13.582 14.863 1.00 84.38 92 ASP A C 1
ATOM 742 O O . ASP A 1 92 ? 4.255 -13.683 13.869 1.00 84.38 92 ASP A O 1
ATOM 746 N N . GLU A 1 93 ? 5.374 -12.391 15.324 1.00 84.25 93 GLU A N 1
ATOM 747 C CA . GLU A 1 93 ? 5.021 -11.116 14.673 1.00 84.25 93 GLU A CA 1
ATOM 748 C C . GLU A 1 93 ? 5.556 -11.041 13.241 1.00 84.25 93 GLU A C 1
ATOM 750 O O . GLU A 1 93 ? 4.847 -10.638 12.321 1.00 84.25 93 GLU A O 1
ATOM 755 N N . ALA A 1 94 ? 6.803 -11.467 13.032 1.00 81.25 94 ALA A N 1
ATOM 756 C CA . ALA A 1 94 ? 7.401 -11.524 11.706 1.00 81.25 94 ALA A CA 1
ATOM 757 C C . ALA A 1 94 ? 6.632 -12.468 10.763 1.00 81.25 94 ALA A C 1
ATOM 759 O O . ALA A 1 94 ? 6.461 -12.159 9.581 1.00 81.25 94 ALA A O 1
ATOM 760 N N . MET A 1 95 ? 6.151 -13.607 11.274 1.00 80.88 95 MET A N 1
ATOM 761 C CA . MET A 1 95 ? 5.317 -14.531 10.502 1.00 80.88 95 MET A CA 1
ATOM 762 C C . MET A 1 95 ? 3.953 -13.923 10.176 1.00 80.88 95 MET A C 1
ATOM 764 O O . MET A 1 95 ? 3.489 -14.041 9.047 1.00 80.88 95 MET A O 1
ATOM 768 N N . GLU A 1 96 ? 3.327 -13.257 11.142 1.00 87.56 96 GLU A N 1
ATOM 769 C CA . GLU A 1 96 ? 2.027 -12.620 10.954 1.00 87.56 96 GLU A CA 1
ATOM 770 C C . GLU A 1 96 ? 2.084 -11.535 9.871 1.00 87.56 96 GLU A C 1
ATOM 772 O O . GLU A 1 96 ? 1.250 -11.517 8.963 1.00 87.56 96 GLU A O 1
ATOM 777 N N . VAL A 1 97 ? 3.121 -10.692 9.904 1.00 85.75 97 VAL A N 1
ATOM 778 C CA . VAL A 1 97 ? 3.394 -9.721 8.838 1.00 85.75 97 VAL A CA 1
ATOM 779 C C . VAL A 1 97 ? 3.593 -10.438 7.505 1.00 85.75 97 VAL A C 1
ATOM 781 O O . VAL A 1 97 ? 2.960 -10.079 6.516 1.00 85.75 97 VAL A O 1
ATOM 784 N N . TYR A 1 98 ? 4.431 -11.474 7.457 1.00 81.62 98 TYR A N 1
ATOM 785 C CA . TYR A 1 98 ? 4.673 -12.225 6.226 1.00 81.62 98 TYR A CA 1
ATOM 786 C C . TYR A 1 98 ? 3.383 -12.797 5.619 1.00 81.62 98 TYR A C 1
ATOM 788 O O . TYR A 1 98 ? 3.139 -12.629 4.420 1.00 81.62 98 TYR A O 1
ATOM 796 N N . ASP A 1 99 ? 2.556 -13.453 6.431 1.00 83.81 99 ASP A N 1
ATOM 797 C CA . ASP A 1 99 ? 1.303 -14.061 5.987 1.00 83.81 99 ASP A CA 1
ATOM 798 C C . ASP A 1 99 ? 0.312 -12.995 5.509 1.00 83.81 99 ASP A C 1
ATOM 800 O O . ASP A 1 99 ? -0.318 -13.171 4.460 1.00 83.81 99 ASP A O 1
ATOM 804 N N . PHE A 1 100 ? 0.230 -11.855 6.201 1.00 87.56 100 PHE A N 1
ATOM 805 C CA . PHE A 1 100 ? -0.584 -10.721 5.770 1.00 87.56 100 PHE A CA 1
ATOM 806 C C . PHE A 1 100 ? -0.132 -10.185 4.406 1.00 87.56 100 PHE A C 1
ATOM 808 O O . PHE A 1 100 ? -0.937 -10.117 3.477 1.00 87.56 100 PHE A O 1
ATOM 815 N N . LEU A 1 101 ? 1.156 -9.869 4.250 1.00 82.38 101 LEU A N 1
ATOM 816 C CA . LEU A 1 101 ? 1.710 -9.314 3.010 1.00 82.38 101 LEU A CA 1
ATOM 817 C C . LEU A 1 101 ? 1.588 -10.283 1.828 1.00 82.38 101 LEU A C 1
ATOM 819 O O . LEU A 1 101 ? 1.385 -9.870 0.691 1.00 82.38 101 LEU A O 1
ATOM 823 N N . LYS A 1 102 ? 1.698 -11.588 2.089 1.00 77.50 102 LYS A N 1
ATOM 824 C CA . LYS A 1 102 ? 1.557 -12.633 1.070 1.00 77.50 102 LYS A CA 1
ATOM 825 C C . LYS A 1 102 ? 0.114 -12.800 0.592 1.00 77.50 102 LYS A C 1
ATOM 827 O O . LYS A 1 102 ? -0.108 -13.161 -0.563 1.00 77.50 102 LYS A O 1
ATOM 832 N N . THR A 1 103 ? -0.855 -12.627 1.487 1.00 81.75 103 THR A N 1
ATOM 833 C CA . THR A 1 103 ? -2.278 -12.867 1.199 1.00 81.75 103 THR A CA 1
ATOM 834 C C . THR A 1 103 ? -3.005 -11.618 0.712 1.00 81.75 103 THR A C 1
ATOM 836 O O . THR A 1 103 ? -4.024 -11.739 0.030 1.00 81.75 103 THR A O 1
ATOM 839 N N . ASN A 1 104 ? -2.469 -10.429 0.991 1.00 83.06 104 ASN A N 1
ATOM 840 C CA . ASN A 1 104 ? -3.069 -9.157 0.613 1.00 83.06 104 ASN A CA 1
ATOM 841 C C . ASN A 1 104 ? -2.331 -8.506 -0.558 1.00 83.06 104 ASN A C 1
ATOM 843 O O . ASN A 1 104 ? -1.110 -8.396 -0.585 1.00 83.06 104 ASN A O 1
ATOM 847 N N . SER A 1 105 ? -3.097 -8.026 -1.537 1.00 85.75 105 SER A N 1
ATOM 848 C CA . SER A 1 105 ? -2.558 -7.228 -2.638 1.00 85.75 105 SER A CA 1
ATOM 849 C C . SER A 1 105 ? -2.476 -5.772 -2.211 1.00 85.75 105 SER A C 1
ATOM 851 O O . SER A 1 105 ? -3.502 -5.172 -1.884 1.00 85.75 105 SER A O 1
ATOM 853 N N . ILE A 1 106 ? -1.274 -5.198 -2.272 1.00 87.12 106 ILE A N 1
ATOM 854 C CA . ILE A 1 106 ? -1.094 -3.789 -1.937 1.00 87.12 106 ILE A CA 1
ATOM 855 C C . ILE A 1 106 ? -1.844 -2.876 -2.906 1.00 87.12 106 ILE A C 1
ATOM 857 O O . ILE A 1 106 ? -2.542 -1.986 -2.452 1.00 87.12 106 ILE A O 1
ATOM 861 N N . VAL A 1 107 ? -1.838 -3.165 -4.212 1.00 89.19 107 VAL A N 1
ATOM 862 C CA . VAL A 1 107 ? -2.605 -2.398 -5.212 1.00 89.19 107 VAL A CA 1
ATOM 863 C C . VAL A 1 107 ? -4.088 -2.350 -4.849 1.00 89.19 107 VAL A C 1
ATOM 865 O O . VAL A 1 107 ? -4.658 -1.270 -4.736 1.00 89.19 107 VAL A O 1
ATOM 868 N N . ARG A 1 108 ? -4.699 -3.507 -4.553 1.00 89.88 108 ARG A N 1
ATOM 869 C CA . ARG A 1 108 ? -6.105 -3.549 -4.115 1.00 89.88 108 ARG A CA 1
ATOM 870 C C . ARG A 1 108 ? -6.324 -2.795 -2.806 1.00 89.88 108 ARG A C 1
ATOM 872 O O . ARG A 1 108 ? -7.389 -2.219 -2.605 1.00 89.88 108 ARG A O 1
ATOM 879 N N . PHE A 1 109 ? -5.341 -2.822 -1.903 1.00 91.38 109 PHE A N 1
ATOM 880 C CA . PHE A 1 109 ? -5.377 -2.048 -0.666 1.00 91.38 109 PHE A CA 1
ATOM 881 C C . PHE A 1 109 ? -5.338 -0.537 -0.948 1.00 91.38 109 PHE A C 1
ATOM 883 O O . PHE A 1 109 ? -6.070 0.213 -0.308 1.00 91.38 109 PHE A O 1
ATOM 890 N N . MET A 1 110 ? -4.531 -0.077 -1.904 1.00 93.44 110 MET A N 1
ATOM 891 C CA . MET A 1 110 ? -4.466 1.333 -2.293 1.00 93.44 110 MET A CA 1
ATOM 892 C C . MET A 1 110 ? -5.779 1.788 -2.937 1.00 93.44 110 MET A C 1
ATOM 894 O O . MET A 1 110 ? -6.380 2.758 -2.483 1.00 93.44 110 MET A O 1
ATOM 898 N N . GLU A 1 111 ? -6.272 1.037 -3.927 1.00 93.19 111 GLU A N 1
ATOM 899 C CA . GLU A 1 111 ? -7.501 1.345 -4.674 1.00 93.19 111 GLU A CA 1
ATOM 900 C C . GLU A 1 111 ? -8.737 1.440 -3.770 1.00 93.19 111 GLU A C 1
ATOM 902 O O . GLU A 1 111 ? -9.597 2.284 -3.998 1.00 93.19 111 GLU A O 1
ATOM 907 N N . ARG A 1 112 ? -8.832 0.596 -2.730 1.00 91.81 112 ARG A N 1
ATOM 908 C CA . ARG A 1 112 ? -9.940 0.657 -1.756 1.00 91.81 112 ARG A CA 1
ATOM 909 C C . ARG A 1 112 ? -9.804 1.789 -0.733 1.00 91.81 112 ARG A C 1
ATOM 911 O O . ARG A 1 112 ? -10.779 2.087 -0.052 1.00 91.81 112 ARG A O 1
ATOM 918 N N . THR A 1 113 ? -8.596 2.325 -0.551 1.00 93.75 113 THR A N 1
ATOM 919 C CA . THR A 1 113 ? -8.293 3.343 0.470 1.00 93.75 113 THR A CA 1
ATOM 920 C C . THR A 1 113 ? -8.386 4.757 -0.103 1.00 93.75 113 THR A C 1
ATOM 922 O O . THR A 1 113 ? -8.757 5.693 0.604 1.00 93.75 113 THR A O 1
ATOM 925 N N . LEU A 1 114 ? -8.055 4.933 -1.382 1.00 94.56 114 LEU A N 1
ATOM 926 C CA . LEU A 1 114 ? -8.230 6.210 -2.065 1.00 94.56 114 LEU A CA 1
ATOM 927 C C . LEU A 1 114 ? -9.715 6.548 -2.240 1.00 94.56 114 LEU A C 1
ATOM 929 O O . LEU A 1 114 ? -10.558 5.670 -2.445 1.00 94.56 114 LEU A O 1
ATOM 933 N N . SER A 1 115 ? -10.022 7.846 -2.192 1.00 94.38 115 SER A N 1
ATOM 934 C CA . SER A 1 115 ? -11.316 8.347 -2.649 1.00 94.38 115 SER A CA 1
ATOM 935 C C . SER A 1 115 ? -11.471 8.108 -4.155 1.00 94.38 115 SER A C 1
ATOM 937 O O . SER A 1 115 ? -10.497 7.845 -4.868 1.00 94.38 115 SER A O 1
ATOM 939 N N . LYS A 1 116 ? -12.702 8.197 -4.667 1.00 93.94 116 LYS A N 1
ATOM 940 C CA . LYS A 1 116 ? -12.935 8.045 -6.111 1.00 93.94 116 LYS A CA 1
ATOM 941 C C . LYS A 1 116 ? -12.241 9.159 -6.887 1.00 93.94 116 LYS A C 1
ATOM 943 O O . LYS A 1 116 ? -11.653 8.898 -7.928 1.00 93.94 116 LYS A O 1
ATOM 948 N N . GLU A 1 117 ? -12.290 10.371 -6.353 1.00 96.12 117 GLU A N 1
ATOM 949 C CA . GLU A 1 117 ? -11.691 11.570 -6.924 1.00 96.12 117 GLU A CA 1
ATOM 950 C C . GLU A 1 117 ? -10.164 11.448 -6.978 1.00 96.12 117 GLU A C 1
ATOM 952 O O . GLU A 1 117 ? -9.569 11.672 -8.031 1.00 96.12 117 GLU A O 1
ATOM 957 N N . ASP A 1 118 ? -9.536 11.007 -5.883 1.00 96.19 118 ASP A N 1
ATOM 958 C CA . ASP A 1 118 ? -8.087 10.786 -5.837 1.00 96.19 118 ASP A CA 1
ATOM 959 C C . ASP A 1 118 ? -7.652 9.667 -6.786 1.00 96.19 118 ASP A C 1
ATOM 961 O O . ASP A 1 118 ? -6.598 9.762 -7.413 1.00 96.19 118 ASP A O 1
ATOM 965 N N . LEU A 1 119 ? -8.453 8.604 -6.906 1.00 95.00 119 LEU A N 1
ATOM 966 C CA . LEU A 1 119 ? -8.149 7.494 -7.803 1.00 95.00 119 LEU A CA 1
ATOM 967 C C . LEU A 1 119 ? -8.242 7.911 -9.277 1.00 95.00 119 LEU A C 1
ATOM 969 O O . LEU A 1 119 ? -7.392 7.506 -10.069 1.00 95.00 119 LEU A O 1
ATOM 973 N N . GLU A 1 120 ? -9.238 8.715 -9.658 1.00 95.06 120 GLU A N 1
ATOM 974 C CA . GLU A 1 120 ? -9.326 9.264 -11.019 1.00 95.06 120 GLU A CA 1
ATOM 975 C C . GLU A 1 120 ? -8.173 10.228 -11.309 1.00 95.06 120 GLU A C 1
ATOM 977 O O . GLU A 1 120 ? -7.497 10.073 -12.327 1.00 95.06 120 GLU A O 1
ATOM 982 N N . LEU A 1 121 ? -7.853 11.125 -10.372 1.00 96.38 121 LEU A N 1
ATOM 983 C CA . LEU A 1 121 ? -6.685 11.998 -10.488 1.00 96.38 121 LEU A CA 1
ATOM 984 C C . LEU A 1 121 ? -5.399 11.181 -10.681 1.00 96.38 121 LEU A C 1
ATOM 986 O O . LEU A 1 121 ? -4.585 11.478 -11.554 1.00 96.38 121 LEU A O 1
ATOM 990 N N . ALA A 1 122 ? -5.218 10.110 -9.907 1.00 95.62 122 ALA A N 1
ATOM 991 C CA . ALA A 1 122 ? -4.046 9.252 -10.023 1.00 95.62 122 ALA A CA 1
ATOM 992 C C . ALA A 1 122 ? -3.960 8.544 -11.386 1.00 95.62 122 ALA A C 1
ATOM 994 O O . ALA A 1 122 ? -2.867 8.393 -11.933 1.00 95.62 122 ALA A O 1
ATOM 995 N N . LYS A 1 123 ? -5.095 8.132 -11.965 1.00 93.06 123 LYS A N 1
ATOM 996 C CA . LYS A 1 123 ? -5.135 7.552 -13.317 1.00 93.06 123 LYS A CA 1
ATOM 997 C C . LYS A 1 123 ? -4.735 8.569 -14.382 1.00 93.06 123 LYS A C 1
ATOM 999 O O . LYS A 1 123 ? -3.973 8.217 -15.279 1.00 93.06 123 LYS A O 1
ATOM 1004 N N . GLU A 1 124 ? -5.192 9.815 -14.278 1.00 95.19 124 GLU A N 1
ATOM 1005 C CA . GLU A 1 124 ? -4.776 10.892 -15.188 1.00 95.19 124 GLU A CA 1
ATOM 1006 C C . GLU A 1 124 ? -3.258 11.113 -15.134 1.00 95.19 124 GLU A C 1
ATOM 1008 O O . GLU A 1 124 ? -2.595 11.138 -16.174 1.00 95.19 124 GLU A O 1
ATOM 1013 N N . TRP A 1 125 ? -2.682 11.174 -13.929 1.00 94.69 125 TRP A N 1
ATOM 1014 C CA . TRP A 1 125 ? -1.231 11.284 -13.754 1.00 94.69 125 TRP A CA 1
ATOM 1015 C C . TRP A 1 125 ? -0.470 10.075 -14.297 1.00 94.69 125 TRP A C 1
ATOM 1017 O O . TRP A 1 125 ? 0.602 10.242 -14.880 1.00 94.69 125 TRP A O 1
ATOM 1027 N N . LEU A 1 126 ? -1.017 8.865 -14.159 1.00 93.19 126 LEU A N 1
ATOM 1028 C CA . LEU A 1 126 ? -0.415 7.664 -14.736 1.00 93.19 126 LEU A CA 1
ATOM 1029 C C . LEU A 1 126 ? -0.318 7.749 -16.259 1.00 93.19 126 LEU A C 1
ATOM 1031 O O . LEU A 1 126 ? 0.746 7.447 -16.793 1.00 93.19 126 LEU A O 1
ATOM 1035 N N . TYR A 1 127 ? -1.354 8.233 -16.952 1.00 92.25 127 TYR A N 1
ATOM 1036 C CA . TYR A 1 127 ? -1.283 8.448 -18.402 1.00 92.25 127 TYR A CA 1
ATOM 1037 C C . TYR A 1 127 ? -0.161 9.415 -18.791 1.00 92.25 127 TYR A C 1
ATOM 1039 O O . TYR A 1 127 ? 0.548 9.175 -19.769 1.00 92.25 127 TYR A O 1
ATOM 1047 N N . VAL A 1 128 ? 0.035 10.484 -18.013 1.00 93.12 128 VAL A N 1
ATOM 1048 C CA . VAL A 1 128 ? 1.125 11.444 -18.240 1.00 93.12 128 VAL A CA 1
ATOM 1049 C C . VAL A 1 128 ? 2.487 10.774 -18.054 1.00 93.12 128 VAL A C 1
ATOM 1051 O O . VAL A 1 128 ? 3.354 10.916 -18.913 1.00 93.12 128 VAL A O 1
ATOM 1054 N N . VAL A 1 129 ? 2.670 10.009 -16.974 1.00 91.44 129 VAL A N 1
ATOM 1055 C CA . VAL A 1 129 ? 3.926 9.295 -16.680 1.00 91.44 129 VAL A CA 1
ATOM 1056 C C . VAL A 1 129 ? 4.215 8.195 -17.707 1.00 91.44 129 VAL A C 1
ATOM 1058 O O . VAL A 1 129 ? 5.370 7.961 -18.057 1.00 91.44 129 VAL A O 1
ATOM 1061 N N . GLU A 1 130 ? 3.193 7.510 -18.215 1.00 87.19 130 GLU A N 1
ATOM 1062 C CA . GLU A 1 130 ? 3.344 6.481 -19.250 1.00 87.19 130 GLU A CA 1
ATOM 1063 C C . GLU A 1 130 ? 3.683 7.056 -20.627 1.00 87.19 130 GLU A C 1
ATOM 1065 O O . GLU A 1 130 ? 4.353 6.387 -21.412 1.00 87.19 130 GLU A O 1
ATOM 1070 N N . ALA A 1 131 ? 3.260 8.289 -20.909 1.00 90.12 131 ALA A N 1
ATOM 1071 C CA . ALA A 1 131 ? 3.596 8.994 -22.141 1.00 90.12 131 ALA A CA 1
ATOM 1072 C C . ALA A 1 131 ? 5.016 9.593 -22.141 1.00 90.12 131 ALA A C 1
ATOM 1074 O O . ALA A 1 131 ? 5.492 10.010 -23.199 1.00 90.12 131 ALA A O 1
ATOM 1075 N N . MET A 1 132 ? 5.692 9.649 -20.986 1.00 92.25 132 MET A N 1
ATOM 1076 C CA . MET A 1 132 ? 7.080 10.110 -20.892 1.00 92.25 132 MET A CA 1
ATOM 1077 C C . MET A 1 132 ? 8.022 9.178 -21.656 1.00 92.25 132 MET A C 1
ATOM 1079 O O . MET A 1 132 ? 7.833 7.959 -21.702 1.00 92.25 132 MET A O 1
ATOM 1083 N N . ASP A 1 133 ? 9.092 9.744 -22.215 1.00 92.00 133 ASP A N 1
ATOM 1084 C CA . ASP A 1 133 ? 10.185 8.925 -22.715 1.00 92.00 133 ASP A CA 1
ATOM 1085 C C . ASP A 1 133 ? 10.888 8.186 -21.564 1.00 92.00 133 ASP A C 1
ATOM 1087 O O . ASP A 1 133 ? 10.713 8.472 -20.375 1.00 92.00 133 ASP A O 1
ATOM 1091 N N . LYS A 1 134 ? 11.689 7.185 -21.932 1.00 86.81 134 LYS A N 1
ATOM 1092 C CA . LYS A 1 134 ? 12.308 6.275 -20.970 1.00 86.81 134 LYS A CA 1
ATOM 1093 C C . LYS A 1 134 ? 13.224 6.995 -19.975 1.00 86.81 134 LYS A C 1
ATOM 1095 O O . LYS A 1 134 ? 13.256 6.593 -18.811 1.00 86.81 134 LYS A O 1
ATOM 1100 N N . ASP A 1 135 ? 13.958 8.012 -20.417 1.00 88.56 135 ASP A N 1
ATOM 1101 C CA . ASP A 1 135 ? 14.934 8.703 -19.575 1.00 88.56 135 ASP A CA 1
ATOM 1102 C C . ASP A 1 135 ? 14.215 9.670 -18.627 1.00 88.56 135 ASP A C 1
ATOM 1104 O O . ASP A 1 135 ? 14.478 9.645 -17.423 1.00 88.56 135 ASP A O 1
ATOM 1108 N N . ALA A 1 136 ? 13.216 10.407 -19.125 1.00 91.44 136 ALA A N 1
ATOM 1109 C CA . ALA A 1 136 ? 12.359 11.260 -18.300 1.00 91.44 136 ALA A CA 1
ATOM 1110 C C . ALA A 1 136 ? 11.587 10.461 -17.235 1.00 91.44 136 ALA A C 1
ATOM 1112 O O . ALA A 1 136 ? 11.542 10.852 -16.067 1.00 91.44 136 ALA A O 1
ATOM 1113 N N . LYS A 1 137 ? 11.031 9.297 -17.598 1.00 89.25 137 LYS A N 1
ATOM 1114 C CA . LYS A 1 137 ? 10.344 8.412 -16.644 1.00 89.25 137 LYS A CA 1
ATOM 1115 C C . LYS A 1 137 ? 11.302 7.872 -15.579 1.00 89.25 137 LYS A C 1
ATOM 1117 O O . LYS A 1 137 ? 10.942 7.801 -14.404 1.00 89.25 137 LYS A O 1
ATOM 1122 N N . ALA A 1 138 ? 12.519 7.493 -15.971 1.00 86.19 138 ALA A N 1
ATOM 1123 C CA . ALA A 1 138 ? 13.536 7.024 -15.033 1.00 86.19 138 ALA A CA 1
ATOM 1124 C C . ALA A 1 138 ? 13.974 8.133 -14.064 1.00 86.19 138 ALA A C 1
ATOM 1126 O O . ALA A 1 138 ? 14.139 7.870 -12.871 1.00 86.19 138 ALA A O 1
ATOM 1127 N N . GLU A 1 139 ? 14.123 9.366 -14.551 1.00 89.44 139 GLU A N 1
ATOM 1128 C CA . GLU A 1 139 ? 14.430 10.529 -13.719 1.00 89.44 139 GLU A CA 1
ATOM 1129 C C . GLU A 1 139 ? 13.298 10.841 -12.734 1.00 89.44 139 GLU A C 1
ATOM 1131 O O . GLU A 1 139 ? 13.562 10.914 -11.532 1.00 89.44 139 GLU A O 1
ATOM 1136 N N . TYR A 1 140 ? 12.049 10.894 -13.209 1.00 90.56 140 TYR A N 1
ATOM 1137 C CA . TYR A 1 140 ? 10.858 11.071 -12.371 1.00 90.56 140 TYR A CA 1
ATOM 1138 C C . TYR A 1 140 ? 10.805 10.046 -11.227 1.00 90.56 140 TYR A C 1
ATOM 1140 O O . TYR A 1 140 ? 10.652 10.407 -10.058 1.00 90.56 140 TYR A O 1
ATOM 1148 N N . LEU A 1 141 ? 10.984 8.758 -11.543 1.00 88.75 141 LEU A N 1
ATOM 1149 C CA . LEU A 1 141 ? 10.973 7.697 -10.534 1.00 88.75 141 LEU A CA 1
ATOM 1150 C C . LEU A 1 141 ? 12.144 7.833 -9.554 1.00 88.75 141 LEU A C 1
ATOM 1152 O O . LEU A 1 141 ? 11.955 7.667 -8.351 1.00 88.75 141 LEU A O 1
ATOM 1156 N N . ARG A 1 142 ? 13.345 8.168 -10.037 1.00 86.75 142 ARG A N 1
ATOM 1157 C CA . ARG A 1 142 ? 14.536 8.348 -9.192 1.00 86.75 142 ARG A CA 1
ATOM 1158 C C . ARG A 1 142 ? 14.358 9.477 -8.177 1.00 86.75 142 ARG A C 1
ATOM 1160 O O . ARG A 1 142 ? 14.764 9.313 -7.030 1.00 86.75 142 ARG A O 1
ATOM 1167 N N . GLU A 1 143 ? 13.768 10.600 -8.577 1.00 87.94 143 GLU A N 1
ATOM 1168 C CA . GLU A 1 143 ? 13.502 11.721 -7.668 1.00 87.94 143 GLU A CA 1
ATOM 1169 C C . GLU A 1 143 ? 12.517 11.322 -6.566 1.00 87.94 143 GLU A C 1
ATOM 1171 O O . GLU A 1 143 ? 12.796 11.501 -5.377 1.00 87.94 143 GLU A O 1
ATOM 1176 N N . LYS A 1 144 ? 11.398 10.704 -6.957 1.00 88.19 144 LYS A N 1
ATOM 1177 C CA . LYS A 1 144 ? 10.312 10.302 -6.050 1.00 88.19 144 LYS A CA 1
ATOM 1178 C C . LYS A 1 144 ? 10.694 9.153 -5.109 1.00 88.19 144 LYS A C 1
ATOM 1180 O O . LYS A 1 144 ? 10.117 9.039 -4.030 1.00 88.19 144 LYS A O 1
ATOM 1185 N N . LEU A 1 145 ? 11.664 8.327 -5.500 1.00 85.69 145 LEU A N 1
ATOM 1186 C CA . LEU A 1 145 ? 12.189 7.203 -4.712 1.00 85.69 145 LEU A CA 1
ATOM 1187 C C . LEU A 1 145 ? 13.481 7.538 -3.959 1.00 85.69 145 LEU A C 1
ATOM 1189 O O . LEU A 1 145 ? 14.096 6.647 -3.373 1.00 85.69 145 LEU A O 1
ATOM 1193 N N . SER A 1 146 ? 13.930 8.794 -3.980 1.00 81.81 146 SER A N 1
ATOM 1194 C CA . SER A 1 146 ? 15.105 9.175 -3.203 1.00 81.81 146 SER A CA 1
ATOM 1195 C C . SER A 1 146 ? 14.832 9.053 -1.690 1.00 81.81 146 SER A C 1
ATOM 1197 O O . SER A 1 146 ? 13.678 9.163 -1.257 1.00 81.81 146 SER A O 1
ATOM 1199 N N . PRO A 1 147 ? 15.863 8.780 -0.863 1.00 75.62 147 PRO A N 1
ATOM 1200 C CA . PRO A 1 147 ? 15.668 8.470 0.552 1.00 75.62 147 PRO A CA 1
ATOM 1201 C C . PRO A 1 147 ? 14.850 9.539 1.288 1.00 75.62 147 PRO A C 1
ATOM 1203 O O . PRO A 1 147 ? 15.208 10.717 1.285 1.00 75.62 147 PRO A O 1
ATOM 1206 N N . GLY A 1 148 ? 13.749 9.127 1.921 1.00 74.50 148 GLY A N 1
ATOM 1207 C CA . GLY A 1 148 ? 12.852 10.011 2.670 1.00 74.50 148 GLY A CA 1
ATOM 1208 C C . GLY A 1 148 ? 11.858 10.820 1.826 1.00 74.50 148 GLY A C 1
ATOM 1209 O O . GLY A 1 148 ? 10.987 11.467 2.407 1.00 74.50 148 GLY A O 1
ATOM 1210 N N . GLN A 1 149 ? 11.953 10.805 0.488 1.00 84.69 149 GLN A N 1
ATOM 1211 C CA . GLN A 1 149 ? 10.976 11.479 -0.379 1.00 84.69 149 GLN A CA 1
ATOM 1212 C C . GLN A 1 149 ? 9.684 10.678 -0.514 1.00 84.69 149 GLN A C 1
ATOM 1214 O O . GLN A 1 149 ? 8.603 11.264 -0.478 1.00 84.69 149 GLN A O 1
ATOM 1219 N N . TYR A 1 150 ? 9.771 9.348 -0.609 1.00 86.06 150 TYR A N 1
ATOM 1220 C CA . TYR A 1 150 ? 8.589 8.497 -0.764 1.00 86.06 150 TYR A CA 1
ATOM 1221 C C . TYR A 1 150 ? 7.590 8.679 0.394 1.00 86.06 150 TYR A C 1
ATOM 1223 O O . TYR A 1 150 ? 6.376 8.826 0.199 1.00 86.06 150 TYR A O 1
ATOM 1231 N N . GLU A 1 151 ? 8.096 8.748 1.624 1.00 85.06 151 GLU A N 1
ATOM 1232 C CA . GLU A 1 151 ? 7.291 8.990 2.819 1.00 85.06 151 GLU A CA 1
ATOM 1233 C C . GLU A 1 151 ? 6.561 10.339 2.779 1.00 85.06 151 GLU A C 1
ATOM 1235 O O . GLU A 1 151 ? 5.450 10.433 3.303 1.00 85.06 151 GLU A O 1
ATOM 1240 N N . GLN A 1 152 ? 7.123 11.339 2.094 1.00 89.69 152 GLN A N 1
ATOM 1241 C CA . GLN A 1 152 ? 6.560 12.687 1.950 1.00 89.69 152 GLN A CA 1
ATOM 1242 C C . GLN A 1 152 ? 5.583 12.827 0.776 1.00 89.69 152 GLN A C 1
ATOM 1244 O O . GLN A 1 152 ? 4.866 13.822 0.702 1.00 89.69 152 GLN A O 1
ATOM 1249 N N . LEU A 1 153 ? 5.518 11.844 -0.128 1.00 93.38 153 LEU A N 1
ATOM 1250 C CA . LEU A 1 153 ? 4.585 11.878 -1.255 1.00 93.38 153 LEU A CA 1
ATOM 1251 C C . LEU A 1 153 ? 3.130 11.965 -0.793 1.00 93.38 153 LEU A C 1
ATOM 1253 O O . LEU A 1 153 ? 2.751 11.390 0.232 1.00 93.38 153 LEU A O 1
ATOM 1257 N N . SER A 1 154 ? 2.291 12.611 -1.598 1.00 95.19 154 SER A N 1
ATOM 1258 C CA . SER A 1 154 ? 0.846 12.459 -1.453 1.00 95.19 154 SER A CA 1
ATOM 1259 C C . SER A 1 154 ? 0.439 10.994 -1.680 1.00 95.19 154 SER A C 1
ATOM 1261 O O . SER A 1 154 ? 1.186 10.213 -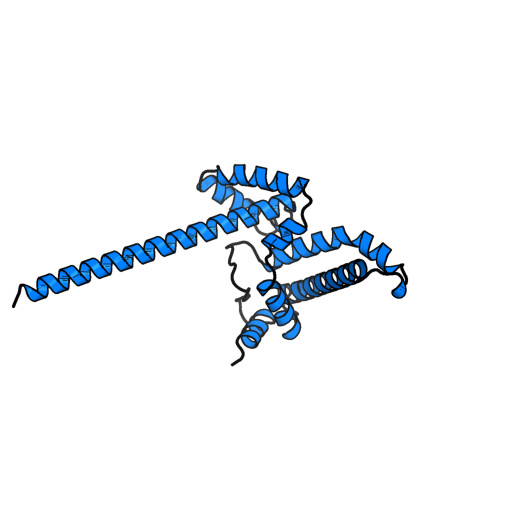2.275 1.00 95.19 154 SER A O 1
ATOM 1263 N N . MET A 1 155 ? -0.747 10.591 -1.212 1.00 95.88 155 MET A N 1
ATOM 1264 C CA . MET A 1 155 ? -1.235 9.223 -1.455 1.00 95.88 155 MET A CA 1
ATOM 1265 C C . MET A 1 155 ? -1.477 8.961 -2.948 1.00 95.88 155 MET A C 1
ATOM 1267 O O . MET A 1 155 ? -1.235 7.853 -3.422 1.00 95.88 155 MET A O 1
ATOM 1271 N N . VAL A 1 156 ? -1.877 10.000 -3.689 1.00 96.50 156 VAL A N 1
ATOM 1272 C CA . VAL A 1 156 ? -2.007 9.983 -5.152 1.00 96.50 156 VAL A CA 1
ATOM 1273 C C . VAL A 1 156 ? -0.649 9.729 -5.803 1.00 96.50 156 VAL A C 1
ATOM 1275 O O . VAL A 1 156 ? -0.499 8.755 -6.534 1.00 96.50 156 VAL A O 1
ATOM 1278 N N . ASP A 1 157 ? 0.366 10.535 -5.483 1.00 95.00 157 ASP A N 1
ATOM 1279 C CA . ASP A 1 157 ? 1.719 10.364 -6.031 1.00 95.00 157 ASP A CA 1
ATOM 1280 C C . ASP A 1 157 ? 2.314 8.996 -5.672 1.00 95.00 157 ASP A C 1
ATOM 1282 O O . ASP A 1 157 ? 2.934 8.350 -6.512 1.00 95.00 157 ASP A O 1
ATOM 1286 N N . ALA A 1 158 ? 2.117 8.534 -4.434 1.00 94.38 158 ALA A N 1
ATOM 1287 C CA . ALA A 1 158 ? 2.594 7.228 -3.987 1.00 94.38 158 ALA A CA 1
ATOM 1288 C C . ALA A 1 158 ? 1.962 6.086 -4.799 1.00 94.38 158 ALA A C 1
ATOM 1290 O O . ALA A 1 158 ? 2.667 5.168 -5.218 1.00 94.38 158 ALA A O 1
ATOM 1291 N N . TYR A 1 159 ? 0.659 6.171 -5.085 1.00 94.94 159 TYR A N 1
ATOM 1292 C CA . TYR A 1 159 ? -0.026 5.219 -5.959 1.00 94.94 159 TYR A CA 1
ATOM 1293 C C . TYR A 1 159 ? 0.513 5.271 -7.395 1.00 94.94 159 TYR A C 1
ATOM 1295 O O . TYR A 1 159 ? 0.823 4.227 -7.971 1.00 94.94 159 TYR A O 1
ATOM 1303 N N . VAL A 1 160 ? 0.684 6.471 -7.963 1.00 94.62 160 VAL A N 1
ATOM 1304 C CA . VAL A 1 160 ? 1.235 6.656 -9.319 1.00 94.62 160 VAL A CA 1
ATOM 1305 C C . VAL A 1 160 ? 2.626 6.026 -9.425 1.00 94.62 160 VAL A C 1
ATOM 1307 O O . VAL A 1 160 ? 2.889 5.256 -10.348 1.00 94.62 160 VAL A O 1
ATOM 1310 N N . VAL A 1 161 ? 3.505 6.293 -8.455 1.00 92.44 161 VAL A N 1
ATOM 1311 C CA . VAL A 1 161 ? 4.858 5.720 -8.400 1.00 92.44 161 VAL A CA 1
ATOM 1312 C C . VAL A 1 161 ? 4.808 4.194 -8.303 1.00 92.44 161 VAL A C 1
ATOM 1314 O O . VAL A 1 161 ? 5.517 3.523 -9.057 1.00 92.44 161 VAL A O 1
ATOM 1317 N N . HIS A 1 162 ? 3.952 3.631 -7.440 1.00 90.44 162 HIS A N 1
ATOM 1318 C CA . HIS A 1 162 ? 3.799 2.180 -7.308 1.00 90.44 162 HIS A CA 1
ATOM 1319 C C . HIS A 1 162 ? 3.398 1.524 -8.633 1.00 90.44 162 HIS A C 1
ATOM 1321 O O . HIS A 1 162 ? 4.044 0.577 -9.087 1.00 90.44 162 HIS A O 1
ATOM 1327 N N . ILE A 1 163 ? 2.342 2.029 -9.277 1.00 89.94 163 ILE A N 1
ATOM 1328 C CA . ILE A 1 163 ? 1.825 1.448 -10.522 1.00 89.94 163 ILE A CA 1
ATOM 1329 C C . ILE A 1 163 ? 2.834 1.620 -11.663 1.00 89.94 163 ILE A C 1
ATOM 1331 O O . ILE A 1 163 ? 3.070 0.672 -12.415 1.00 89.94 163 ILE A O 1
ATOM 1335 N N . ALA A 1 164 ? 3.501 2.775 -11.756 1.00 87.50 164 ALA A N 1
ATOM 1336 C CA . ALA A 1 164 ? 4.536 3.013 -12.758 1.00 87.50 164 ALA A CA 1
ATOM 1337 C C . ALA A 1 164 ? 5.721 2.036 -12.621 1.00 87.50 164 ALA A C 1
ATOM 1339 O O . ALA A 1 164 ? 6.197 1.515 -13.635 1.00 87.50 164 ALA A O 1
ATOM 1340 N N . LEU A 1 165 ? 6.158 1.746 -11.388 1.00 85.00 165 LEU A N 1
ATOM 1341 C CA . LEU A 1 165 ? 7.176 0.728 -11.097 1.00 85.00 165 LEU A CA 1
ATOM 1342 C C . LEU A 1 165 ? 6.684 -0.686 -11.403 1.00 85.00 165 LEU A C 1
ATOM 1344 O O . LEU A 1 165 ? 7.421 -1.493 -11.972 1.00 85.00 165 LEU A O 1
ATOM 1348 N N . TYR A 1 166 ? 5.440 -0.997 -11.035 1.00 81.00 166 TYR A N 1
ATOM 1349 C CA . TYR A 1 166 ? 4.845 -2.304 -11.285 1.00 81.00 166 TYR A CA 1
ATOM 1350 C C . TYR A 1 166 ? 4.778 -2.606 -12.787 1.00 81.00 166 TYR A C 1
ATOM 1352 O O . TYR A 1 166 ? 5.180 -3.691 -13.217 1.00 81.00 166 TYR A O 1
ATOM 1360 N N . HIS A 1 167 ? 4.341 -1.639 -13.598 1.00 74.81 167 HIS A N 1
ATOM 1361 C CA . HIS A 1 167 ? 4.329 -1.760 -15.055 1.00 74.81 167 HIS A CA 1
ATOM 1362 C C . HIS A 1 167 ? 5.737 -1.980 -15.621 1.00 74.81 167 HIS A C 1
ATOM 1364 O O . HIS A 1 167 ? 5.929 -2.934 -16.378 1.00 74.81 167 HIS A O 1
ATOM 1370 N N . ASP A 1 168 ? 6.731 -1.187 -15.204 1.00 71.50 168 ASP A N 1
ATOM 1371 C CA . ASP A 1 168 ? 8.118 -1.350 -15.668 1.00 71.50 168 ASP A CA 1
ATOM 1372 C C . ASP A 1 168 ? 8.690 -2.736 -15.309 1.00 71.50 168 ASP A C 1
ATOM 1374 O O . ASP A 1 168 ? 9.273 -3.426 -16.151 1.00 71.50 168 ASP A O 1
ATOM 1378 N N . MET A 1 169 ? 8.428 -3.219 -14.091 1.00 72.06 169 MET A N 1
ATOM 1379 C CA . MET A 1 169 ? 8.826 -4.561 -13.656 1.00 72.06 169 MET A CA 1
ATOM 1380 C C . MET A 1 169 ? 8.171 -5.658 -14.510 1.00 72.06 169 MET A C 1
ATOM 1382 O O . MET A 1 169 ? 8.849 -6.595 -14.949 1.00 72.06 169 MET A O 1
ATOM 1386 N N . VAL A 1 170 ? 6.862 -5.566 -14.763 1.00 70.88 170 VAL A N 1
ATOM 1387 C CA . VAL A 1 170 ? 6.127 -6.545 -15.581 1.00 70.88 170 VAL A CA 1
ATOM 1388 C C . VAL A 1 170 ? 6.636 -6.544 -17.024 1.00 70.88 170 VAL A C 1
ATOM 1390 O O . VAL A 1 170 ? 6.810 -7.610 -17.623 1.00 70.88 170 VAL A O 1
ATOM 1393 N N . GLU A 1 171 ? 6.905 -5.374 -17.598 1.00 65.31 171 GLU A N 1
ATOM 1394 C CA . GLU A 1 171 ? 7.482 -5.261 -18.938 1.00 65.31 171 GLU A CA 1
ATOM 1395 C C . GLU A 1 171 ? 8.903 -5.819 -19.016 1.00 65.31 171 GLU A C 1
ATOM 1397 O O . GLU A 1 171 ? 9.235 -6.535 -19.970 1.00 65.31 171 GLU A O 1
ATOM 1402 N N . SER A 1 172 ? 9.723 -5.550 -18.000 1.00 66.50 172 SER A N 1
ATOM 1403 C CA . SER A 1 172 ? 11.075 -6.092 -17.867 1.00 66.50 172 SER A CA 1
ATOM 1404 C C . SER A 1 172 ? 11.060 -7.622 -17.791 1.00 66.50 172 SER A C 1
ATOM 1406 O O . SER A 1 172 ? 11.769 -8.287 -18.551 1.00 66.50 172 SER A O 1
ATOM 1408 N N . ALA A 1 173 ? 10.166 -8.206 -16.985 1.00 68.50 173 ALA A N 1
ATOM 1409 C CA . ALA A 1 173 ? 9.987 -9.657 -16.905 1.00 68.50 173 ALA A CA 1
ATOM 1410 C C . ALA A 1 173 ? 9.579 -10.258 -18.262 1.00 68.50 173 ALA A C 1
ATOM 1412 O O . ALA A 1 173 ? 10.202 -11.206 -18.744 1.00 68.50 173 ALA A O 1
ATOM 1413 N N . LYS A 1 174 ? 8.606 -9.645 -18.952 1.00 70.31 174 LYS A N 1
ATOM 1414 C CA . LYS A 1 174 ? 8.203 -10.056 -20.310 1.00 70.31 174 LYS A CA 1
ATOM 1415 C C . LYS A 1 174 ? 9.350 -9.941 -21.321 1.00 70.31 174 LYS A C 1
ATOM 1417 O O . LYS A 1 174 ? 9.411 -10.724 -22.272 1.00 70.31 174 LYS A O 1
ATOM 1422 N N . ARG A 1 175 ? 10.235 -8.947 -21.183 1.00 61.72 175 ARG A N 1
ATOM 1423 C CA . ARG A 1 175 ? 11.431 -8.786 -22.030 1.00 61.72 175 ARG A CA 1
ATOM 1424 C C . ARG A 1 175 ? 12.433 -9.914 -21.772 1.00 61.72 175 ARG A C 1
ATOM 1426 O O . ARG A 1 175 ? 12.855 -10.545 -22.738 1.00 61.72 175 ARG A O 1
ATOM 1433 N N . CYS A 1 176 ? 12.717 -10.220 -20.508 1.00 62.28 176 CYS A N 1
ATOM 1434 C CA . CYS A 1 176 ? 13.590 -11.327 -20.108 1.00 62.28 176 CYS A CA 1
ATOM 1435 C C . CYS A 1 176 ? 13.090 -12.675 -20.660 1.00 62.28 176 CYS A C 1
ATOM 1437 O O . CYS A 1 176 ? 13.834 -13.397 -21.324 1.00 62.28 176 CYS A O 1
ATOM 1439 N N . ASP A 1 177 ? 11.794 -12.963 -20.518 1.00 72.19 177 ASP A N 1
ATOM 1440 C CA . ASP A 1 177 ? 11.180 -14.185 -21.055 1.00 72.19 177 ASP A CA 1
ATOM 1441 C C . ASP A 1 177 ? 11.275 -14.286 -22.583 1.00 72.19 177 ASP A C 1
ATOM 1443 O O . ASP A 1 177 ? 11.361 -15.382 -23.146 1.00 72.19 177 ASP A O 1
ATOM 1447 N N . ARG A 1 178 ? 11.196 -13.154 -23.293 1.00 75.56 178 ARG A N 1
ATOM 1448 C CA . ARG A 1 178 ? 11.389 -13.124 -24.751 1.00 75.56 178 ARG A CA 1
ATOM 1449 C C . ARG A 1 178 ? 12.840 -13.427 -25.118 1.00 75.56 178 ARG A C 1
ATOM 1451 O O . ARG A 1 178 ? 13.062 -14.212 -26.037 1.00 75.56 178 ARG A O 1
ATOM 1458 N N . GLU A 1 179 ? 13.801 -12.868 -24.390 1.00 73.19 179 GLU A N 1
ATOM 1459 C CA . GLU A 1 179 ? 15.230 -13.091 -24.629 1.00 73.19 179 GLU A CA 1
ATOM 1460 C C . GLU A 1 179 ? 15.648 -14.539 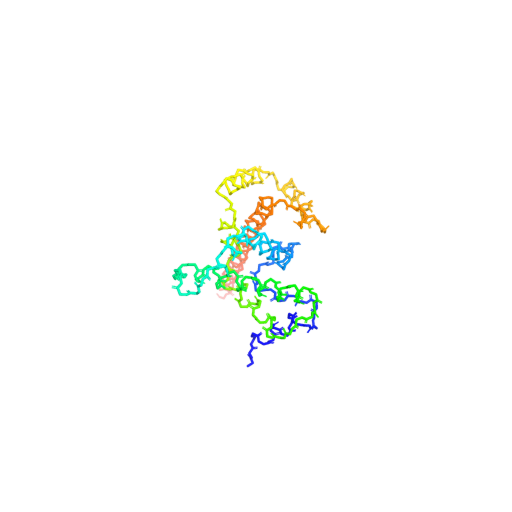-24.336 1.00 73.19 179 GLU A C 1
ATOM 1462 O O . GLU A 1 179 ? 16.324 -15.162 -25.156 1.00 73.19 179 GLU A O 1
ATOM 1467 N N . ILE A 1 180 ? 15.172 -15.125 -23.232 1.00 74.12 180 ILE A N 1
ATOM 1468 C CA 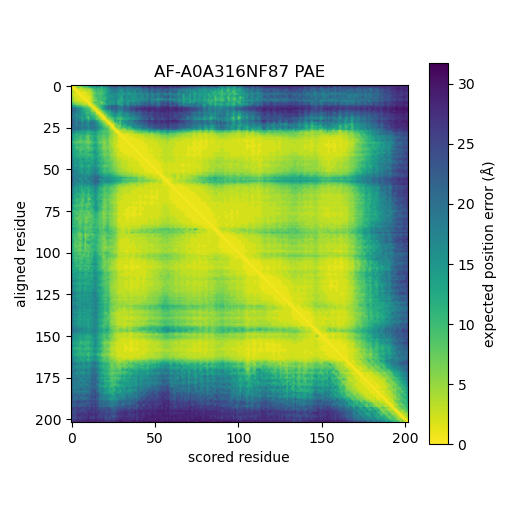. ILE A 1 180 ? 15.400 -16.544 -22.915 1.00 74.12 180 ILE A CA 1
ATOM 1469 C C . ILE A 1 180 ? 14.852 -17.429 -24.038 1.00 74.12 180 ILE A C 1
ATOM 1471 O O . ILE A 1 180 ? 15.556 -18.311 -24.532 1.00 74.12 180 ILE A O 1
ATOM 1475 N N . ARG A 1 181 ? 13.617 -17.175 -24.493 1.00 78.06 181 ARG A N 1
ATOM 1476 C CA . ARG A 1 181 ? 13.009 -17.934 -25.599 1.00 78.06 181 ARG A CA 1
ATOM 1477 C C . ARG A 1 181 ? 13.794 -17.797 -26.902 1.00 78.06 181 ARG A C 1
ATOM 1479 O O . ARG A 1 181 ? 13.961 -18.796 -27.601 1.00 78.06 181 ARG A O 1
ATOM 1486 N N . ALA A 1 182 ? 14.292 -16.601 -27.215 1.00 75.06 182 ALA A N 1
ATOM 1487 C CA . ALA A 1 182 ? 15.130 -16.372 -28.388 1.00 75.06 182 ALA A CA 1
ATOM 1488 C C . ALA A 1 182 ? 16.436 -17.182 -28.316 1.00 75.06 182 ALA A C 1
ATOM 1490 O O . ALA A 1 182 ? 16.727 -17.939 -29.240 1.00 75.06 182 ALA A O 1
ATOM 1491 N N . ARG A 1 183 ? 17.152 -17.131 -27.184 1.00 73.44 183 ARG A N 1
ATOM 1492 C CA . ARG A 1 183 ? 18.397 -17.893 -26.972 1.00 73.44 183 ARG A CA 1
ATOM 1493 C C . ARG A 1 183 ? 18.182 -19.408 -27.016 1.00 73.44 183 ARG A C 1
ATOM 1495 O O . ARG A 1 183 ? 18.988 -20.132 -27.594 1.00 73.44 183 ARG A O 1
ATOM 1502 N N . VAL A 1 184 ? 17.085 -19.906 -26.437 1.00 79.12 184 VAL A N 1
ATOM 1503 C CA . VAL A 1 184 ? 16.724 -21.334 -26.510 1.00 79.12 184 VAL A CA 1
ATOM 1504 C C . VAL A 1 184 ? 16.475 -21.757 -27.958 1.00 79.12 184 VAL A C 1
ATOM 1506 O O . VAL A 1 184 ? 16.946 -22.813 -28.378 1.00 79.12 184 VAL A O 1
ATOM 1509 N N . LYS A 1 185 ? 15.775 -20.928 -28.741 1.00 83.56 185 LYS A N 1
ATOM 1510 C CA . LYS A 1 185 ? 15.536 -21.191 -30.163 1.00 83.56 185 LYS A CA 1
ATOM 1511 C C . LYS A 1 185 ? 16.840 -21.215 -30.963 1.00 83.56 185 LYS A C 1
ATOM 1513 O O . LYS A 1 185 ? 17.063 -22.168 -31.701 1.00 83.56 185 LYS A O 1
ATOM 1518 N N . GLU A 1 186 ? 17.716 -20.230 -30.775 1.00 77.19 186 GLU A N 1
ATOM 1519 C CA . GLU A 1 186 ? 19.027 -20.180 -31.440 1.00 77.19 186 GLU A CA 1
ATOM 1520 C C . GLU A 1 186 ? 19.888 -21.406 -31.117 1.00 77.19 186 GLU A C 1
ATOM 1522 O O . GLU A 1 186 ? 20.452 -22.021 -32.024 1.00 77.19 186 GLU A O 1
ATOM 1527 N N . ASN A 1 187 ? 19.939 -21.817 -29.848 1.00 75.75 187 ASN A N 1
ATOM 1528 C CA . ASN A 1 187 ? 20.670 -23.015 -29.435 1.00 75.75 187 ASN A CA 1
ATOM 1529 C C . ASN A 1 187 ? 20.104 -24.291 -30.070 1.00 75.75 187 ASN A C 1
ATOM 1531 O O . ASN A 1 187 ? 20.871 -25.133 -30.541 1.00 75.75 187 ASN A O 1
ATOM 1535 N N . ASN A 1 188 ? 18.778 -24.424 -30.136 1.00 75.38 188 ASN A N 1
ATOM 1536 C CA . ASN A 1 188 ? 18.130 -25.564 -30.786 1.00 75.38 188 ASN A CA 1
ATOM 1537 C C . ASN A 1 188 ? 18.390 -25.583 -32.300 1.00 75.38 188 ASN A C 1
ATOM 1539 O O . ASN A 1 188 ? 18.692 -26.639 -32.858 1.00 75.38 188 ASN A O 1
ATOM 1543 N N . ASP A 1 189 ? 18.348 -24.425 -32.959 1.00 77.62 189 ASP A N 1
ATOM 1544 C CA . ASP A 1 189 ? 18.648 -24.296 -34.386 1.00 77.62 189 ASP A CA 1
ATOM 1545 C C . ASP A 1 189 ? 20.122 -24.630 -34.682 1.00 77.62 189 ASP A C 1
ATOM 1547 O O . ASP A 1 189 ? 20.422 -25.316 -35.667 1.00 77.62 189 ASP A O 1
ATOM 1551 N N . MET A 1 190 ? 21.052 -24.212 -33.816 1.00 70.50 190 MET A N 1
ATOM 1552 C CA . MET A 1 190 ? 22.469 -24.584 -33.902 1.00 70.50 190 MET A CA 1
ATOM 1553 C C . MET A 1 190 ? 22.690 -26.086 -33.685 1.00 70.50 190 MET A C 1
ATOM 1555 O O . MET A 1 190 ? 23.406 -26.705 -34.474 1.00 70.50 190 MET A O 1
ATOM 1559 N N . ALA A 1 191 ? 22.047 -26.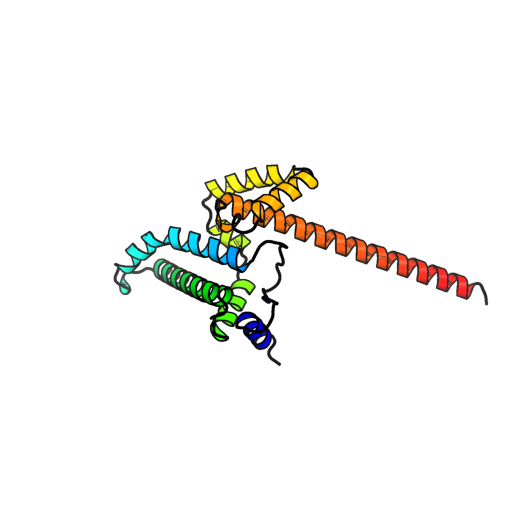690 -32.681 1.00 67.06 191 ALA A N 1
ATOM 1560 C CA . ALA A 1 191 ? 22.119 -28.129 -32.410 1.00 67.06 191 ALA A CA 1
ATOM 1561 C C . ALA A 1 191 ? 21.540 -28.969 -33.563 1.00 67.06 191 ALA A C 1
ATOM 1563 O O . ALA A 1 191 ? 22.081 -30.010 -33.942 1.00 67.06 191 ALA A O 1
ATOM 1564 N N . PHE A 1 192 ? 20.462 -28.494 -34.186 1.00 64.44 192 PHE A N 1
ATOM 1565 C CA . PHE A 1 192 ? 19.870 -29.141 -35.351 1.00 64.44 192 PHE A CA 1
ATOM 1566 C C . PHE A 1 192 ? 20.780 -29.057 -36.588 1.00 64.44 192 PHE A C 1
ATOM 1568 O O . PHE A 1 192 ? 20.945 -30.038 -37.323 1.00 64.44 192 PHE A O 1
ATOM 1575 N N . ARG A 1 193 ? 21.421 -27.902 -36.813 1.00 67.56 193 ARG A N 1
ATOM 1576 C CA . ARG A 1 193 ? 22.401 -27.714 -37.899 1.00 67.56 193 ARG A CA 1
ATOM 1577 C C . ARG A 1 193 ? 23.663 -28.553 -37.684 1.00 67.56 193 ARG A C 1
ATOM 1579 O O . ARG A 1 193 ? 24.139 -29.169 -38.639 1.00 67.56 193 ARG A O 1
ATOM 1586 N N . SER A 1 194 ? 24.179 -28.633 -36.457 1.00 63.81 194 SER A N 1
ATOM 1587 C CA . SER A 1 194 ? 25.354 -29.452 -36.133 1.00 63.81 194 SER A CA 1
ATOM 1588 C C . SER A 1 194 ? 25.058 -30.952 -36.256 1.00 63.81 194 SER A C 1
ATOM 1590 O O . SER A 1 194 ? 25.848 -31.675 -36.864 1.00 63.81 194 SER A O 1
ATOM 1592 N N . GLY A 1 195 ? 23.878 -31.410 -35.822 1.00 60.81 195 GLY A N 1
ATOM 1593 C CA . GLY A 1 195 ? 23.422 -32.793 -36.003 1.00 60.81 195 GLY A CA 1
ATOM 1594 C C . GLY A 1 195 ? 23.233 -33.199 -37.474 1.00 60.81 195 GLY A C 1
ATOM 1595 O O . GLY A 1 195 ? 23.596 -34.311 -37.863 1.00 60.81 195 GLY A O 1
ATOM 1596 N N . ARG A 1 196 ? 22.736 -32.294 -38.333 1.00 57.19 196 ARG A N 1
ATOM 1597 C CA . ARG A 1 196 ? 22.673 -32.516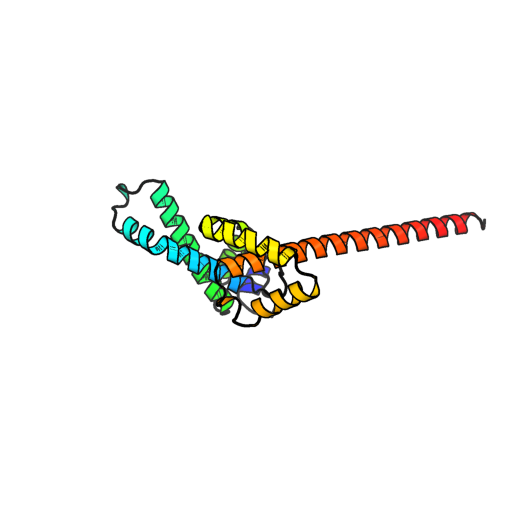 -39.795 1.00 57.19 196 ARG A CA 1
ATOM 1598 C C . ARG A 1 196 ? 24.053 -32.595 -40.442 1.00 57.19 196 ARG A C 1
ATOM 1600 O O . ARG A 1 196 ? 24.261 -33.434 -41.315 1.00 57.19 196 ARG A O 1
ATOM 1607 N N . ASN A 1 197 ? 24.982 -31.737 -40.030 1.00 55.72 197 ASN A N 1
ATOM 1608 C CA . ASN A 1 197 ? 26.341 -31.734 -40.570 1.00 55.72 197 ASN A CA 1
ATOM 1609 C C . ASN A 1 197 ? 27.151 -32.958 -40.115 1.00 55.72 197 ASN A C 1
ATOM 1611 O O . ASN A 1 197 ? 27.979 -33.439 -40.883 1.00 55.72 197 ASN A O 1
ATOM 1615 N N . ALA A 1 198 ? 26.874 -33.506 -38.928 1.00 54.62 198 ALA A N 1
ATOM 1616 C CA . ALA A 1 198 ? 27.451 -34.771 -38.476 1.00 54.62 198 ALA A CA 1
ATOM 1617 C C . ALA A 1 198 ? 26.955 -35.967 -39.310 1.00 54.62 198 ALA A C 1
ATOM 1619 O O . ALA A 1 198 ? 27.750 -36.824 -39.673 1.00 54.62 198 ALA A O 1
ATOM 1620 N N . ARG A 1 199 ? 25.669 -35.996 -39.691 1.00 52.12 199 ARG A N 1
ATOM 1621 C CA . ARG A 1 199 ? 25.083 -37.069 -40.526 1.00 52.12 199 ARG A CA 1
ATOM 1622 C C . ARG A 1 199 ? 25.481 -37.033 -42.003 1.00 52.12 199 ARG A C 1
ATOM 1624 O O . ARG A 1 199 ? 25.283 -38.020 -42.688 1.00 52.12 199 ARG A O 1
ATOM 1631 N N . ARG A 1 200 ? 26.005 -35.912 -42.507 1.00 51.38 200 ARG A N 1
ATOM 1632 C CA . ARG A 1 200 ? 26.514 -35.794 -43.889 1.00 51.38 200 ARG A CA 1
ATOM 1633 C C . ARG A 1 200 ? 27.970 -36.242 -44.051 1.00 51.38 200 ARG A C 1
ATOM 1635 O O . ARG A 1 200 ? 28.460 -36.261 -45.173 1.00 51.38 200 ARG A O 1
ATOM 1642 N N . LYS A 1 201 ? 28.667 -36.532 -42.949 1.00 48.56 201 LYS A N 1
ATOM 1643 C CA . LYS A 1 201 ? 30.079 -36.949 -42.935 1.00 48.56 201 LYS A CA 1
ATOM 1644 C C . LYS A 1 201 ? 30.274 -38.461 -42.742 1.00 48.56 201 LYS A C 1
ATOM 1646 O O . LYS A 1 201 ? 31.416 -38.880 -42.575 1.00 48.56 201 LYS A O 1
ATOM 1651 N N . TYR A 1 202 ? 29.195 -39.241 -42.768 1.00 44.94 202 TYR A N 1
ATOM 1652 C CA . TYR A 1 202 ? 29.210 -40.704 -42.743 1.00 44.94 202 TYR A CA 1
ATOM 1653 C C . TYR A 1 202 ? 28.497 -41.245 -43.975 1.00 44.94 202 TYR A C 1
ATOM 1655 O O . TYR A 1 202 ? 27.452 -40.651 -44.332 1.00 44.94 202 TYR A O 1
#

Mean predicted aligned error: 10.16 Å